Protein AF-A0A133VMN6-F1 (afdb_monomer)

Nearest PDB structures (foldseek):
  2cwe-assembly1_A  TM=4.269E-01  e=1.037E-03  Pyrococcus horikoshii OT3
  2kko-assembly1_B  TM=6.640E-01  e=1.258E-01  Mycobacterium tuberculosis variant bovis
  4omz-assembly2_C  TM=6.383E-01  e=1.258E-01  Sinorhizobium fredii
  8g5s-assembly1_A  TM=4.097E-01  e=7.383E-02  Streptomyces sp. CB03234
  4eju-assembly1_B  TM=4.358E-01  e=1.386E+00  Staphylococcus epidermidis RP62A

InterPro domains:
  IPR036388 Winged helix-like DNA-binding domain superfamily [G3DSA:1.10.10.10] (21-108)
  IPR036390 Winged helix DNA-binding domain superfamily [SSF46785] (25-98)

Solvent-accessible surface area (backbone atoms only — not comparable to full-atom values): 13891 Å² total; per-residue (Å²): 130,76,57,53,66,57,52,45,55,42,63,69,33,66,70,48,46,58,41,51,37,55,26,43,43,40,76,36,25,58,67,57,40,23,70,74,54,69,47,55,60,67,64,52,49,60,56,42,65,70,36,58,84,64,64,28,40,55,68,87,48,75,65,76,87,63,98,71,96,64,67,48,39,32,48,40,71,61,51,55,50,49,33,49,34,59,76,63,64,50,51,77,68,52,44,54,48,50,48,55,52,52,70,33,65,73,45,39,57,53,49,33,68,45,90,43,59,65,59,38,47,55,53,50,52,38,52,50,49,47,40,67,75,66,67,44,60,75,88,74,61,55,79,73,47,56,82,74,40,42,68,61,59,62,65,66,68,68,87,78,74,90,50,64,68,61,52,54,51,46,51,51,49,53,47,53,54,44,63,70,39,42,68,57,50,57,53,42,57,52,49,50,55,49,48,52,52,44,61,74,64,68,62,84,78,90,54,71,63,66,55,51,53,52,48,54,52,47,60,59,45,55,58,50,52,59,50,49,58,51,53,53,53,48,54,52,52,58,59,74,74,109

pLDDT: mean 71.32, std 21.31, range [37.75, 97.62]

Structure (mmCIF, N/CA/C/O backbone):
data_AF-A0A133VMN6-F1
#
_entry.id   AF-A0A133VMN6-F1
#
loop_
_atom_site.group_PDB
_atom_site.id
_atom_site.type_symbol
_atom_site.label_atom_id
_atom_site.label_alt_id
_atom_site.label_comp_id
_atom_site.label_asym_id
_atom_site.label_entity_id
_atom_site.label_seq_id
_atom_site.pdbx_PDB_ins_code
_atom_site.Cartn_x
_atom_site.Cartn_y
_atom_site.Cartn_z
_atom_site.occupancy
_atom_site.B_iso_or_equiv
_atom_site.auth_seq_id
_atom_site.auth_comp_id
_atom_site.auth_asym_id
_atom_site.auth_atom_id
_atom_site.pdbx_PDB_model_num
ATOM 1 N N . MET A 1 1 ? -5.297 -17.433 -4.343 1.00 53.00 1 MET A N 1
ATOM 2 C CA . MET A 1 1 ? -5.375 -16.634 -3.109 1.00 53.00 1 MET A CA 1
ATOM 3 C C . MET A 1 1 ? -3.961 -16.556 -2.607 1.00 53.00 1 MET A C 1
ATOM 5 O O . MET A 1 1 ? -3.434 -17.545 -2.111 1.00 53.00 1 MET A O 1
ATOM 9 N N . VAL A 1 2 ? -3.320 -15.422 -2.843 1.00 55.16 2 VAL A N 1
ATOM 10 C CA . VAL A 1 2 ? -2.002 -15.142 -2.313 1.00 55.16 2 VAL A CA 1
ATOM 11 C C . VAL A 1 2 ? -2.149 -15.220 -0.812 1.00 55.16 2 VAL A C 1
ATOM 13 O O . VAL A 1 2 ? -3.039 -14.606 -0.222 1.00 55.16 2 VAL A O 1
ATOM 16 N N . GLU A 1 3 ? -1.305 -16.054 -0.226 1.00 79.06 3 GLU A N 1
ATOM 17 C CA . GLU A 1 3 ? -1.108 -16.087 1.210 1.00 79.06 3 GLU A CA 1
ATOM 18 C C . GLU A 1 3 ? -0.817 -14.651 1.634 1.00 79.06 3 GLU A C 1
ATOM 20 O O . GLU A 1 3 ? 0.111 -14.037 1.105 1.00 79.06 3 GLU A O 1
ATOM 25 N N . LYS A 1 4 ? -1.655 -14.085 2.506 1.00 80.88 4 LYS A N 1
ATOM 26 C CA . LYS A 1 4 ? -1.539 -12.693 2.962 1.00 80.88 4 LYS A CA 1
ATOM 27 C C . LYS A 1 4 ? -0.115 -12.374 3.438 1.00 80.88 4 LYS A C 1
ATOM 29 O O . LYS A 1 4 ? 0.413 -11.305 3.138 1.00 80.88 4 LYS A O 1
ATOM 34 N N . ASP A 1 5 ? 0.563 -13.370 4.001 1.00 85.25 5 ASP A N 1
ATOM 35 C CA . ASP A 1 5 ? 1.991 -13.403 4.317 1.00 85.25 5 ASP A CA 1
ATOM 36 C C . ASP A 1 5 ? 2.906 -12.912 3.188 1.00 85.25 5 ASP A C 1
ATOM 38 O O . ASP A 1 5 ? 3.887 -12.218 3.442 1.00 85.25 5 ASP A O 1
ATOM 42 N N . LYS A 1 6 ? 2.623 -13.249 1.924 1.00 88.75 6 LYS A N 1
ATOM 43 C CA . LYS A 1 6 ? 3.428 -12.796 0.779 1.00 88.75 6 LYS A CA 1
ATOM 44 C C . LYS A 1 6 ? 3.253 -11.304 0.527 1.00 88.75 6 LYS A C 1
ATOM 46 O O . LYS A 1 6 ? 4.226 -10.651 0.170 1.00 88.75 6 LYS A O 1
ATOM 51 N N . ILE A 1 7 ? 2.054 -10.756 0.735 1.00 90.94 7 ILE A N 1
ATOM 52 C CA . ILE A 1 7 ? 1.818 -9.307 0.630 1.00 90.94 7 ILE A CA 1
ATOM 53 C C . ILE A 1 7 ? 2.597 -8.600 1.728 1.00 90.94 7 ILE A C 1
ATOM 55 O O . ILE A 1 7 ? 3.342 -7.670 1.438 1.00 90.94 7 ILE A O 1
ATOM 59 N N . LYS A 1 8 ? 2.495 -9.085 2.968 1.00 90.88 8 LYS A N 1
ATOM 60 C CA . LYS A 1 8 ? 3.273 -8.546 4.084 1.00 90.88 8 LYS A CA 1
ATOM 61 C C . LYS A 1 8 ? 4.774 -8.549 3.774 1.00 90.88 8 LYS A C 1
ATOM 63 O O . LYS A 1 8 ? 5.393 -7.491 3.823 1.00 90.88 8 LYS A O 1
ATOM 68 N N . LYS A 1 9 ? 5.327 -9.683 3.327 1.00 91.56 9 LYS A N 1
ATOM 69 C CA . LYS A 1 9 ? 6.741 -9.799 2.915 1.00 91.56 9 LYS A CA 1
ATOM 70 C C . LYS A 1 9 ? 7.121 -8.847 1.777 1.00 91.56 9 LYS A C 1
ATOM 72 O O . LYS A 1 9 ? 8.220 -8.299 1.777 1.00 91.56 9 LYS A O 1
ATOM 77 N N . LEU A 1 10 ? 6.228 -8.625 0.808 1.00 93.62 10 LEU A N 1
ATOM 78 C CA . LEU A 1 10 ? 6.455 -7.638 -0.250 1.00 93.62 10 LEU A CA 1
ATOM 79 C C . LEU A 1 10 ? 6.579 -6.232 0.336 1.00 93.62 10 LEU A C 1
ATOM 81 O O . LEU A 1 10 ? 7.527 -5.528 0.014 1.00 93.62 10 LEU A O 1
ATOM 85 N N . PHE A 1 11 ? 5.681 -5.820 1.226 1.00 94.38 11 PHE A N 1
ATOM 86 C CA . PHE A 1 11 ? 5.748 -4.486 1.826 1.00 94.38 11 PHE A CA 1
ATOM 87 C C . PHE A 1 11 ? 6.873 -4.311 2.854 1.00 94.38 11 PHE A C 1
ATOM 89 O O . PHE A 1 11 ? 7.338 -3.190 3.057 1.00 94.38 11 PHE A O 1
ATOM 96 N N . GLU A 1 12 ? 7.383 -5.390 3.446 1.00 92.38 12 GLU A N 1
ATOM 97 C CA . GLU A 1 12 ? 8.621 -5.356 4.236 1.00 92.38 12 GLU A CA 1
ATOM 98 C C . GLU A 1 12 ? 9.837 -4.987 3.360 1.00 92.38 12 GLU A C 1
ATOM 100 O O . GLU A 1 12 ? 10.756 -4.305 3.823 1.00 92.38 12 GLU A O 1
ATOM 105 N N . SER A 1 13 ? 9.818 -5.326 2.063 1.00 95.31 13 SER A N 1
ATOM 106 C CA . SER A 1 13 ? 10.854 -4.919 1.109 1.00 95.31 13 SER A CA 1
ATOM 107 C C . SER A 1 13 ? 10.817 -3.411 0.846 1.00 95.31 13 SER A C 1
ATOM 109 O O . SER A 1 13 ? 9.897 -2.866 0.227 1.00 95.31 13 SER A O 1
ATOM 111 N N . SER A 1 14 ? 11.887 -2.721 1.247 1.00 94.06 14 SER A N 1
ATOM 112 C CA . SER A 1 14 ? 12.101 -1.304 0.924 1.00 94.06 14 SER A CA 1
ATOM 113 C C . SER A 1 14 ? 12.124 -1.057 -0.586 1.00 94.06 14 SER A C 1
ATOM 115 O O . SER A 1 14 ? 11.603 -0.046 -1.053 1.00 94.06 14 SER A O 1
ATOM 117 N N . THR A 1 15 ? 12.658 -2.004 -1.364 1.00 96.94 15 THR A N 1
ATOM 118 C CA . THR A 1 15 ? 12.691 -1.920 -2.831 1.00 96.94 15 THR A CA 1
ATOM 119 C C . THR A 1 15 ? 11.285 -1.959 -3.409 1.00 96.94 15 THR A C 1
ATOM 121 O O . THR A 1 15 ? 10.957 -1.136 -4.262 1.00 96.94 15 THR A O 1
ATOM 124 N N . PHE A 1 16 ? 10.437 -2.873 -2.926 1.00 96.56 16 PHE A N 1
ATOM 125 C CA . PHE A 1 16 ? 9.048 -2.940 -3.361 1.00 96.56 16 PHE A CA 1
ATOM 126 C C . PHE A 1 16 ? 8.294 -1.663 -2.998 1.00 96.56 16 PHE A C 1
ATOM 128 O O . PHE A 1 16 ? 7.690 -1.053 -3.879 1.00 96.56 16 PHE A O 1
ATOM 135 N N . ARG A 1 17 ? 8.375 -1.204 -1.740 1.00 96.00 17 ARG A N 1
ATOM 136 C CA . ARG A 1 17 ? 7.735 0.050 -1.302 1.00 96.00 17 ARG A CA 1
ATOM 137 C C . ARG A 1 17 ? 8.160 1.244 -2.156 1.00 96.00 17 ARG A C 1
ATOM 139 O O . ARG A 1 17 ? 7.316 2.056 -2.522 1.00 96.00 17 ARG A O 1
ATOM 146 N N . LYS A 1 18 ? 9.444 1.315 -2.520 1.00 96.25 18 LYS A N 1
ATOM 147 C CA . LYS A 1 18 ? 10.006 2.401 -3.329 1.00 96.25 18 LYS A CA 1
ATOM 148 C C . LYS A 1 18 ? 9.343 2.532 -4.699 1.00 96.25 18 LYS A C 1
ATOM 150 O O . LYS A 1 18 ? 9.081 3.650 -5.115 1.00 96.25 18 LYS A O 1
ATOM 155 N N . HIS A 1 19 ? 9.097 1.433 -5.416 1.00 97.19 19 HIS A N 1
ATOM 156 C CA . HIS A 1 19 ? 8.526 1.503 -6.774 1.00 97.19 19 HIS A CA 1
ATOM 157 C C . HIS A 1 19 ? 6.995 1.389 -6.790 1.00 97.19 19 HIS A C 1
ATOM 159 O O . HIS A 1 19 ? 6.333 2.031 -7.600 1.00 97.19 19 HIS A O 1
ATOM 165 N N . SER A 1 20 ? 6.417 0.609 -5.875 1.00 96.81 20 SER A N 1
ATOM 166 C CA . SER A 1 20 ? 4.982 0.303 -5.887 1.00 96.81 20 SER A CA 1
ATOM 167 C C . SER A 1 20 ? 4.106 1.519 -5.611 1.00 96.81 20 SER A C 1
ATOM 169 O O . SER A 1 20 ? 2.992 1.581 -6.125 1.00 96.81 20 SER A O 1
ATOM 171 N N . ILE A 1 21 ? 4.608 2.512 -4.868 1.00 97.31 21 ILE A N 1
ATOM 172 C CA . ILE A 1 21 ? 3.858 3.743 -4.609 1.00 97.31 21 ILE A CA 1
ATOM 173 C C . ILE A 1 21 ? 3.500 4.466 -5.912 1.00 97.31 21 ILE A C 1
ATOM 175 O O . ILE A 1 21 ? 2.373 4.920 -6.060 1.00 97.31 21 ILE A O 1
ATOM 179 N N . TYR A 1 22 ? 4.388 4.468 -6.908 1.00 97.00 22 TYR A N 1
ATOM 180 C CA . TYR A 1 22 ? 4.151 5.132 -8.190 1.00 97.00 22 TYR A CA 1
ATOM 181 C C . TYR A 1 22 ? 2.990 4.503 -8.970 1.00 97.00 22 TYR A C 1
ATOM 183 O O . TYR A 1 22 ? 2.169 5.220 -9.534 1.00 97.00 22 TYR A O 1
ATOM 191 N N . PHE A 1 23 ? 2.867 3.171 -8.939 1.00 95.56 23 PHE A N 1
ATOM 192 C CA . PHE A 1 23 ? 1.714 2.468 -9.515 1.00 95.56 23 PHE A CA 1
ATOM 193 C C . PHE A 1 23 ? 0.430 2.663 -8.700 1.00 95.56 23 PHE A C 1
ATOM 195 O O . PHE A 1 23 ? -0.665 2.414 -9.202 1.00 95.56 23 PHE A O 1
ATOM 202 N N . TYR A 1 24 ? 0.540 3.038 -7.425 1.00 96.00 24 TYR A N 1
ATOM 203 C CA . TYR A 1 24 ? -0.614 3.340 -6.587 1.00 96.00 24 TYR A CA 1
ATOM 204 C C . TYR A 1 24 ? -1.132 4.762 -6.816 1.00 96.00 24 TYR A C 1
ATOM 206 O O . TYR A 1 24 ? -2.343 4.952 -6.901 1.00 96.00 24 TYR A O 1
ATOM 214 N N . GLN A 1 25 ? -0.252 5.752 -6.958 1.00 95.44 25 GLN A N 1
ATOM 215 C CA . GLN A 1 25 ? -0.643 7.149 -7.176 1.00 95.44 25 GLN A CA 1
ATOM 216 C C . GLN A 1 25 ? -1.467 7.309 -8.454 1.00 95.44 25 GLN A C 1
ATOM 218 O O . GLN A 1 25 ? -2.579 7.838 -8.444 1.00 95.44 25 GLN A O 1
ATOM 223 N N . GLU A 1 26 ? -0.944 6.792 -9.557 1.00 94.44 26 GLU A N 1
ATOM 224 C CA . GLU A 1 26 ? -1.566 6.918 -10.861 1.00 94.44 26 GLU A CA 1
ATOM 225 C C . GLU A 1 26 ? -1.197 5.738 -11.756 1.00 94.44 26 GLU A C 1
ATOM 227 O O . GLU A 1 26 ? -0.468 4.820 -11.381 1.00 94.44 26 GLU A O 1
ATOM 232 N N . GLN A 1 27 ? -1.765 5.748 -12.952 1.00 92.56 27 GLN A N 1
ATOM 233 C CA . GLN A 1 27 ? -1.452 4.762 -13.962 1.00 92.56 27 GLN A CA 1
ATOM 234 C C . GLN A 1 27 ? -0.066 5.059 -14.551 1.00 92.56 27 GLN A C 1
ATOM 236 O O . GLN A 1 27 ? 0.145 6.129 -15.114 1.00 92.56 27 GLN A O 1
ATOM 241 N N . LYS A 1 28 ? 0.863 4.103 -14.444 1.00 92.88 28 LYS A N 1
ATOM 242 C CA . LYS A 1 28 ? 2.226 4.231 -14.981 1.00 92.88 28 LYS A CA 1
ATOM 243 C C . LYS A 1 28 ? 2.716 2.943 -15.607 1.00 92.88 28 LYS A C 1
ATOM 245 O O . LYS A 1 28 ? 2.386 1.841 -15.172 1.00 92.88 28 LYS A O 1
ATOM 250 N N . SER A 1 29 ? 3.548 3.079 -16.619 1.00 92.94 29 SER A N 1
ATOM 251 C CA . SER A 1 29 ? 4.298 1.981 -17.207 1.00 92.94 29 SER A CA 1
ATOM 252 C C . SER A 1 29 ? 5.517 1.600 -16.362 1.00 92.94 29 SER A C 1
ATOM 254 O O . SER A 1 29 ? 6.014 2.375 -15.539 1.00 92.94 29 SER A O 1
ATOM 256 N N . VAL A 1 30 ? 6.045 0.394 -16.582 1.00 92.88 30 VAL A N 1
ATOM 257 C CA . VAL A 1 30 ? 7.263 -0.059 -15.889 1.00 92.88 30 VAL A CA 1
ATOM 258 C C . VAL A 1 30 ? 8.456 0.825 -16.243 1.00 92.88 30 VAL A C 1
ATOM 260 O O . VAL A 1 30 ? 9.286 1.093 -15.380 1.00 92.88 30 VAL A O 1
ATOM 263 N N . SER A 1 31 ? 8.551 1.324 -17.479 1.00 94.06 31 SER A N 1
ATOM 264 C CA . SER A 1 31 ? 9.643 2.224 -17.864 1.00 94.06 31 SER A CA 1
ATOM 265 C C . SER A 1 31 ? 9.601 3.559 -17.131 1.00 94.06 31 SER A C 1
ATOM 267 O O . SER A 1 31 ? 10.649 4.044 -16.703 1.00 94.06 31 SER A O 1
ATOM 269 N N . GLU A 1 32 ? 8.413 4.143 -16.971 1.00 95.31 32 GLU A N 1
ATOM 270 C CA . GLU A 1 32 ? 8.233 5.381 -16.208 1.00 95.31 32 GLU A CA 1
ATOM 271 C C . GLU A 1 32 ? 8.632 5.179 -14.751 1.00 95.31 32 GLU A C 1
ATOM 273 O O . GLU A 1 32 ? 9.454 5.932 -14.232 1.00 95.31 32 GLU A O 1
ATOM 278 N N . VAL A 1 33 ? 8.152 4.105 -14.119 1.00 96.44 33 VAL A N 1
ATOM 279 C CA . VAL A 1 33 ? 8.493 3.815 -12.723 1.00 96.44 33 VAL A CA 1
ATOM 280 C C . VAL A 1 33 ? 9.968 3.463 -12.554 1.00 96.44 33 VAL A C 1
ATOM 282 O O . VAL A 1 33 ? 10.571 3.881 -11.569 1.00 96.44 33 VAL A O 1
ATOM 285 N N . THR A 1 34 ? 10.606 2.764 -13.496 1.00 96.88 34 THR A N 1
ATOM 286 C CA . THR A 1 34 ? 12.065 2.558 -13.463 1.00 96.88 34 THR A CA 1
ATOM 287 C C . THR A 1 34 ? 12.812 3.890 -13.479 1.00 96.88 34 THR A C 1
ATOM 289 O O . THR A 1 34 ? 13.749 4.065 -12.702 1.00 96.88 34 THR A O 1
ATOM 292 N N . ARG A 1 35 ? 12.393 4.842 -14.321 1.00 97.38 35 ARG A N 1
ATOM 293 C CA . ARG A 1 35 ? 13.009 6.174 -14.399 1.00 97.38 35 ARG A CA 1
ATOM 294 C C . ARG A 1 35 ? 12.817 6.974 -13.109 1.00 97.38 35 ARG A C 1
ATOM 296 O O . ARG A 1 35 ? 13.748 7.645 -12.682 1.00 97.38 35 ARG A O 1
ATOM 303 N N . GLU A 1 36 ? 11.639 6.901 -12.498 1.00 96.88 36 GLU A N 1
ATOM 304 C CA . GLU A 1 36 ? 11.299 7.669 -11.291 1.00 96.88 36 GLU A CA 1
ATOM 305 C C . GLU A 1 36 ? 11.886 7.054 -10.011 1.00 96.88 36 GLU A C 1
ATOM 307 O O . GLU A 1 36 ? 12.452 7.757 -9.178 1.00 96.88 36 GLU A O 1
ATOM 312 N N . SER A 1 37 ? 11.802 5.732 -9.861 1.00 96.56 37 SER A N 1
ATOM 313 C CA . SER A 1 37 ? 12.245 5.019 -8.656 1.00 96.56 37 SER A CA 1
ATOM 314 C C . SER A 1 37 ? 13.718 4.595 -8.693 1.00 96.56 37 SER A C 1
ATOM 316 O O . SER A 1 37 ? 14.302 4.277 -7.651 1.00 96.56 37 SER A O 1
ATOM 318 N N . GLY A 1 38 ? 14.330 4.525 -9.879 1.00 97.25 38 GLY A N 1
ATOM 319 C CA . GLY A 1 38 ? 15.660 3.946 -10.087 1.00 97.25 38 GLY A CA 1
ATOM 320 C C . GLY A 1 38 ? 15.729 2.426 -9.877 1.00 97.25 38 GLY A C 1
ATOM 321 O O . GLY A 1 38 ? 16.824 1.875 -9.807 1.00 97.25 38 GLY A O 1
ATOM 322 N N . VAL A 1 39 ? 14.590 1.737 -9.736 1.00 97.62 39 VAL A N 1
ATOM 323 C CA . VAL A 1 39 ? 14.530 0.272 -9.613 1.00 97.62 39 VAL A CA 1
ATOM 324 C C . VAL A 1 39 ? 14.537 -0.358 -11.005 1.00 97.62 39 VAL A C 1
ATOM 326 O O . VAL A 1 39 ? 13.827 0.090 -11.909 1.00 97.62 39 VAL A O 1
ATOM 329 N N . SER A 1 40 ? 15.342 -1.407 -11.187 1.00 97.50 40 SER A N 1
ATOM 330 C CA . SER A 1 40 ? 15.470 -2.090 -12.476 1.00 97.50 40 SER A CA 1
ATOM 331 C C . SER A 1 40 ? 14.130 -2.669 -12.944 1.00 97.50 40 SER A C 1
ATOM 333 O O . SER A 1 40 ? 13.306 -3.125 -12.147 1.00 97.50 40 SER A O 1
ATOM 335 N N . ARG A 1 41 ? 13.921 -2.691 -14.267 1.00 95.31 41 ARG A N 1
ATOM 336 C CA . ARG A 1 41 ? 12.702 -3.260 -14.861 1.00 95.31 41 ARG A CA 1
ATOM 337 C C . ARG A 1 41 ? 12.482 -4.714 -14.440 1.00 95.31 41 ARG A C 1
ATOM 339 O O . ARG A 1 41 ? 11.351 -5.081 -14.154 1.00 95.31 41 ARG A O 1
ATOM 346 N N . SER A 1 42 ? 13.547 -5.521 -14.391 1.00 95.88 42 SER A N 1
ATOM 347 C CA . SER A 1 42 ? 13.463 -6.933 -13.997 1.00 95.88 42 SER A CA 1
ATOM 348 C C . SER A 1 42 ? 12.904 -7.082 -12.585 1.00 95.88 42 SER A C 1
ATOM 350 O O . SER A 1 42 ? 11.925 -7.790 -12.396 1.00 95.88 42 SER A O 1
ATOM 352 N N . THR A 1 43 ? 13.423 -6.317 -11.622 1.00 96.19 43 THR A N 1
ATOM 353 C CA . THR A 1 43 ? 12.935 -6.348 -10.238 1.00 96.19 43 THR A CA 1
ATOM 354 C C . THR A 1 43 ? 11.486 -5.876 -10.118 1.00 96.19 43 THR A C 1
ATOM 356 O O . THR A 1 43 ? 10.743 -6.379 -9.279 1.00 96.19 43 THR A O 1
ATOM 359 N N . ILE A 1 44 ? 11.047 -4.913 -10.933 1.00 95.31 44 ILE A N 1
ATOM 360 C CA . ILE A 1 44 ? 9.635 -4.503 -10.951 1.00 95.31 44 ILE A CA 1
ATOM 361 C C . ILE A 1 44 ? 8.755 -5.636 -11.497 1.00 95.31 44 ILE A C 1
ATOM 363 O O . ILE A 1 44 ? 7.745 -5.962 -10.873 1.00 95.31 44 ILE A O 1
ATOM 367 N N . TYR A 1 45 ? 9.148 -6.266 -12.609 1.00 92.19 45 TYR A N 1
ATOM 368 C CA . TYR A 1 45 ? 8.402 -7.385 -13.194 1.00 92.19 45 TYR A CA 1
ATOM 369 C C . TYR A 1 45 ? 8.322 -8.599 -12.259 1.00 92.19 45 TYR A C 1
ATOM 371 O O . TYR A 1 45 ? 7.247 -9.182 -12.132 1.00 92.19 45 TYR A O 1
ATOM 379 N N . ASP A 1 46 ? 9.393 -8.913 -11.526 1.00 91.94 46 ASP A N 1
ATOM 380 C CA . ASP A 1 46 ? 9.386 -9.994 -10.533 1.00 91.94 46 ASP A CA 1
ATOM 381 C C . ASP A 1 46 ? 8.317 -9.758 -9.451 1.00 91.94 46 ASP A C 1
ATOM 383 O O . ASP A 1 46 ? 7.556 -10.661 -9.100 1.00 91.94 46 ASP A O 1
ATOM 387 N N . HIS A 1 47 ? 8.201 -8.523 -8.949 1.00 92.25 47 HIS A N 1
ATOM 388 C CA . HIS A 1 47 ? 7.147 -8.161 -7.999 1.00 92.25 47 HIS A CA 1
ATOM 389 C C . HIS A 1 47 ? 5.750 -8.172 -8.642 1.00 92.25 47 HIS A C 1
ATOM 391 O O . HIS A 1 47 ? 4.770 -8.558 -8.001 1.00 92.25 47 HIS A O 1
ATOM 397 N N . PHE A 1 48 ? 5.636 -7.758 -9.904 1.00 86.38 48 PHE A N 1
ATOM 398 C CA . PHE A 1 48 ? 4.369 -7.746 -10.635 1.00 86.38 48 PHE A CA 1
ATOM 399 C C . PHE A 1 48 ? 3.795 -9.137 -10.830 1.00 86.38 48 PHE A C 1
ATOM 401 O O . PHE A 1 48 ? 2.602 -9.334 -10.604 1.00 86.38 48 PHE A O 1
ATOM 408 N N . ASP A 1 49 ? 4.618 -10.105 -11.215 1.00 85.50 49 ASP A N 1
ATOM 409 C CA . ASP A 1 49 ? 4.158 -11.468 -11.468 1.00 85.50 49 ASP A CA 1
ATOM 410 C C . ASP A 1 49 ? 3.600 -12.135 -10.203 1.00 85.50 49 ASP A C 1
ATOM 412 O O . ASP A 1 49 ? 2.673 -12.949 -10.287 1.00 85.50 49 ASP A O 1
ATOM 416 N N . MET A 1 50 ? 4.086 -11.734 -9.022 1.00 85.88 50 MET A N 1
ATOM 417 C CA . MET A 1 50 ? 3.519 -12.155 -7.736 1.00 85.88 50 MET A CA 1
ATOM 418 C C . MET A 1 50 ? 2.123 -11.569 -7.486 1.00 85.88 50 MET A C 1
ATOM 420 O O . MET A 1 50 ? 1.268 -12.236 -6.908 1.00 85.88 50 MET A O 1
ATOM 424 N N . LEU A 1 51 ? 1.876 -10.337 -7.932 1.00 87.25 51 LEU A N 1
ATOM 425 C CA . LEU A 1 51 ? 0.652 -9.581 -7.656 1.00 87.25 51 LEU A CA 1
ATOM 426 C C . LEU A 1 51 ? -0.429 -9.736 -8.742 1.00 87.25 51 LEU A C 1
ATOM 428 O O . LEU A 1 51 ? -1.626 -9.671 -8.449 1.00 87.25 51 LEU A O 1
ATOM 432 N N . LYS A 1 52 ? -0.036 -9.969 -10.000 1.00 79.00 52 LYS A N 1
ATOM 433 C CA . LYS A 1 52 ? -0.936 -10.079 -11.161 1.00 79.00 52 LYS A CA 1
ATOM 434 C C . LYS A 1 52 ? -1.917 -11.240 -11.034 1.00 79.00 52 LYS A C 1
ATOM 436 O O . LYS A 1 52 ? -3.069 -11.113 -11.433 1.00 79.00 52 LYS A O 1
ATOM 441 N N . L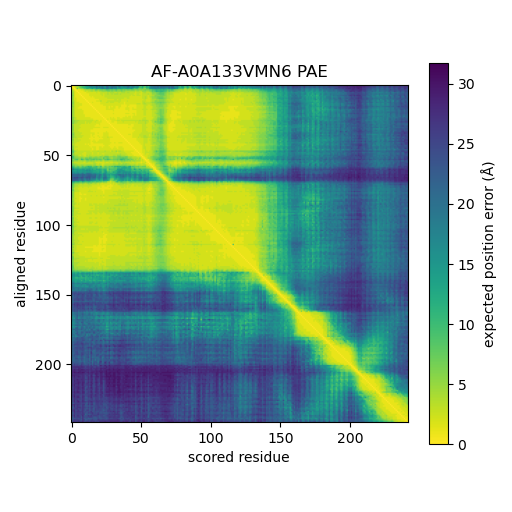YS A 1 53 ? -1.482 -12.356 -10.444 1.00 73.12 53 LYS A N 1
ATOM 442 C CA . LYS A 1 53 ? -2.308 -13.562 -10.259 1.00 73.12 53 LYS A CA 1
ATOM 443 C C . LYS A 1 53 ? -3.497 -13.357 -9.310 1.00 73.12 53 LYS A C 1
ATOM 445 O O . LYS A 1 53 ? -4.346 -14.233 -9.206 1.00 73.12 53 LYS A O 1
ATOM 450 N N . GLU A 1 54 ? -3.570 -12.213 -8.633 1.00 76.50 54 GLU A N 1
ATOM 451 C CA . GLU A 1 54 ? -4.435 -12.013 -7.466 1.00 76.50 54 GLU A CA 1
ATOM 452 C C . GLU A 1 54 ? -5.338 -10.780 -7.562 1.00 76.50 54 GLU A C 1
ATOM 454 O O . GLU A 1 54 ? -5.998 -10.409 -6.590 1.00 76.50 54 GLU A O 1
ATOM 459 N N . GLY A 1 55 ? -5.363 -10.132 -8.729 1.00 84.19 55 GLY A N 1
ATOM 460 C CA . GLY A 1 55 ? -6.227 -8.976 -8.969 1.00 84.19 55 GLY A CA 1
ATOM 461 C C . GLY A 1 55 ? -5.807 -7.716 -8.207 1.00 84.19 55 GLY A C 1
ATOM 462 O O . GLY A 1 55 ? -6.647 -6.866 -7.927 1.00 84.19 55 GLY A O 1
ATOM 463 N N . TYR A 1 56 ? -4.527 -7.582 -7.834 1.00 91.56 56 TYR A N 1
ATOM 464 C CA . TYR A 1 56 ? -4.022 -6.344 -7.221 1.00 91.56 56 TYR A CA 1
ATOM 465 C C . TYR A 1 56 ? -3.768 -5.232 -8.236 1.00 91.56 56 TYR A C 1
ATOM 467 O O . TYR A 1 56 ? -3.712 -4.066 -7.847 1.00 91.56 56 TYR A O 1
ATOM 475 N N . TYR A 1 57 ? -3.671 -5.581 -9.516 1.00 87.94 57 TYR A N 1
ATOM 476 C CA . TYR A 1 57 ? -3.677 -4.631 -10.618 1.00 87.94 57 TYR A CA 1
ATOM 477 C C . TYR A 1 57 ? -5.053 -4.564 -11.251 1.00 87.94 57 TYR A C 1
ATOM 479 O O . TYR A 1 57 ? -5.756 -5.571 -11.334 1.00 87.94 57 TYR A O 1
ATOM 487 N N . ASP A 1 58 ? -5.396 -3.371 -11.709 1.00 84.94 58 ASP A N 1
ATOM 488 C CA . ASP A 1 58 ? -6.629 -3.127 -12.434 1.00 84.94 58 ASP A CA 1
ATOM 489 C C . ASP A 1 58 ? -6.647 -3.924 -13.758 1.00 84.94 58 ASP A C 1
ATOM 491 O O . ASP A 1 58 ? -5.746 -3.803 -14.598 1.00 84.94 58 ASP A O 1
ATOM 495 N N . SER A 1 59 ? -7.639 -4.810 -13.897 1.00 70.12 59 SER A N 1
ATOM 496 C CA . SER A 1 59 ? -7.731 -5.804 -14.972 1.00 70.12 59 SER A CA 1
ATOM 497 C C . SER A 1 59 ? -8.026 -5.197 -16.333 1.00 70.12 59 SER A C 1
ATOM 499 O O . SER A 1 59 ? -7.601 -5.758 -17.347 1.00 70.12 59 SER A O 1
ATOM 501 N N . ASP A 1 60 ? -8.699 -4.048 -16.359 1.00 69.25 60 ASP A N 1
ATOM 502 C CA . ASP A 1 60 ? -9.140 -3.396 -17.595 1.00 69.25 60 ASP A CA 1
ATOM 503 C C . ASP A 1 60 ? -7.945 -2.939 -18.445 1.00 69.25 60 ASP A C 1
ATOM 505 O O . ASP A 1 60 ? -8.040 -2.769 -19.661 1.00 69.25 60 ASP A O 1
ATOM 509 N N . TYR A 1 61 ? -6.770 -2.849 -17.821 1.00 62.31 61 TYR A N 1
ATOM 510 C CA . TYR A 1 61 ? -5.553 -2.314 -18.418 1.00 62.31 61 TYR A CA 1
ATOM 511 C C . TYR A 1 61 ? -4.519 -3.393 -18.767 1.00 62.31 61 TYR A C 1
ATOM 513 O O . TYR A 1 61 ? -3.550 -3.121 -19.473 1.00 62.31 61 TYR A O 1
ATOM 521 N N . LEU A 1 62 ? -4.758 -4.652 -18.373 1.00 62.06 62 LEU A N 1
ATOM 522 C CA . LEU A 1 62 ? -3.938 -5.808 -18.770 1.00 62.06 62 LEU A CA 1
ATOM 523 C C . LEU A 1 62 ? -4.228 -6.293 -20.203 1.00 62.06 62 LEU A C 1
ATOM 525 O O . LEU A 1 62 ? -3.559 -7.206 -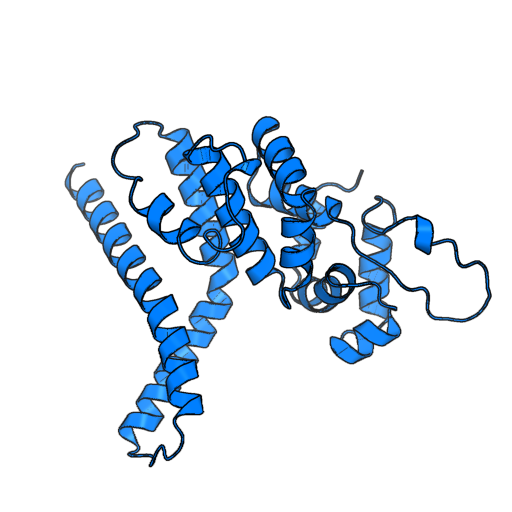20.691 1.00 62.06 62 LEU A O 1
ATOM 529 N N . LEU A 1 63 ? -5.223 -5.705 -20.875 1.00 58.72 63 LEU A N 1
ATOM 530 C CA . LEU A 1 63 ? -5.764 -6.175 -22.151 1.00 58.72 63 LEU A CA 1
ATOM 531 C C . LEU A 1 63 ? -5.309 -5.374 -23.377 1.00 58.72 63 LEU A C 1
ATOM 533 O O . LEU A 1 63 ? -5.857 -5.584 -24.460 1.00 58.72 63 LEU A O 1
ATOM 537 N N . VAL A 1 64 ? -4.292 -4.508 -23.264 1.00 58.00 64 VAL A N 1
ATOM 538 C CA . VAL A 1 64 ? -3.748 -3.777 -24.423 1.00 58.00 64 VAL A CA 1
ATOM 539 C C . VAL A 1 64 ? -3.012 -4.750 -25.358 1.00 58.00 64 VAL A C 1
ATOM 541 O O . VAL A 1 64 ? -1.797 -4.937 -25.307 1.00 58.00 64 VAL A O 1
ATOM 544 N N . LYS A 1 65 ? -3.783 -5.418 -26.219 1.00 49.22 65 LYS A N 1
ATOM 545 C CA . LYS A 1 65 ? -3.320 -6.281 -27.306 1.00 49.22 65 LYS A CA 1
ATOM 546 C C . LYS A 1 65 ? -2.868 -5.406 -28.477 1.00 49.22 65 LYS A C 1
ATOM 548 O O . LYS A 1 65 ? -3.579 -5.246 -29.459 1.00 49.22 65 LYS A O 1
ATOM 553 N N . GLY A 1 66 ? -1.679 -4.830 -28.364 1.00 51.69 66 GLY A N 1
ATOM 554 C CA . GLY A 1 66 ? -1.014 -4.118 -29.453 1.00 51.69 66 GLY A CA 1
ATOM 555 C C . GLY A 1 66 ? 0.487 -4.182 -29.232 1.00 51.69 66 GLY A C 1
ATOM 556 O O . GLY A 1 66 ? 0.986 -3.627 -28.260 1.00 51.69 66 GLY A O 1
ATOM 557 N N . GLY A 1 67 ? 1.199 -4.942 -30.067 1.00 49.50 67 GLY A N 1
ATOM 558 C CA . GLY A 1 67 ? 2.618 -5.248 -29.883 1.00 49.50 67 GLY A CA 1
ATOM 559 C C . GLY A 1 67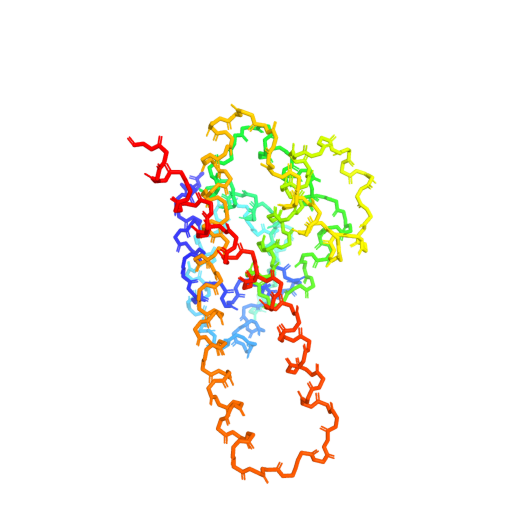 ? 3.481 -3.989 -29.799 1.00 49.50 67 GLY A C 1
ATOM 560 O O . GLY A 1 67 ? 3.797 -3.391 -30.819 1.00 49.50 67 GLY A O 1
ATOM 561 N N . GLY A 1 68 ? 3.873 -3.588 -28.586 1.00 56.81 68 GLY A N 1
ATOM 562 C CA . GLY A 1 68 ? 4.636 -2.351 -28.419 1.00 56.81 68 GLY A CA 1
ATOM 563 C C . GLY A 1 68 ? 4.836 -1.864 -26.985 1.00 56.81 68 GLY A C 1
ATOM 564 O O . GLY A 1 68 ? 4.507 -0.731 -26.689 1.00 56.81 68 GLY A O 1
ATOM 565 N N . ARG A 1 69 ? 5.394 -2.713 -26.113 1.00 67.38 69 ARG A N 1
ATOM 566 C CA . ARG A 1 69 ? 6.359 -2.358 -25.045 1.00 67.38 69 ARG A CA 1
ATOM 567 C C . ARG A 1 69 ? 6.132 -1.068 -24.219 1.00 67.38 69 ARG A C 1
ATOM 569 O O . ARG A 1 69 ? 7.046 -0.266 -24.123 1.00 67.38 69 ARG A O 1
ATOM 576 N N . ASP A 1 70 ? 4.996 -0.920 -23.551 1.00 79.62 70 ASP A N 1
ATOM 577 C CA . ASP A 1 70 ? 4.906 -0.298 -22.211 1.00 79.62 70 ASP A CA 1
ATOM 578 C C . ASP A 1 70 ? 3.449 -0.354 -21.764 1.00 79.62 70 ASP A C 1
ATOM 580 O O . ASP A 1 70 ? 2.656 0.546 -22.026 1.00 79.62 70 ASP A O 1
ATOM 584 N N . VAL A 1 71 ? 3.055 -1.468 -21.148 1.00 84.81 71 VAL A N 1
ATOM 585 C CA . VAL A 1 71 ? 1.698 -1.569 -20.610 1.00 84.81 71 VAL A CA 1
ATOM 586 C C . VAL A 1 71 ? 1.640 -0.701 -19.354 1.00 84.81 71 VAL A C 1
ATOM 588 O O . VAL A 1 71 ? 2.503 -0.851 -18.485 1.00 84.81 71 VAL A O 1
ATOM 591 N N . PRO A 1 72 ? 0.675 0.219 -19.248 1.00 89.00 72 PRO A N 1
ATOM 592 C CA . PRO A 1 72 ? 0.496 0.992 -18.039 1.00 89.00 72 PRO A CA 1
ATOM 593 C C . PRO A 1 72 ? -0.275 0.182 -16.988 1.00 89.00 72 PRO A C 1
ATOM 595 O O . PRO A 1 72 ? -1.287 -0.450 -17.286 1.00 89.00 72 PRO A O 1
ATOM 598 N N . TYR A 1 73 ? 0.186 0.231 -15.743 1.00 89.69 73 TYR A N 1
ATOM 599 C CA . TYR A 1 73 ? -0.367 -0.496 -14.606 1.00 89.69 73 TYR A CA 1
ATOM 600 C C . TYR A 1 73 ? -0.850 0.471 -13.531 1.00 89.69 73 TYR A C 1
ATOM 602 O O . TYR A 1 73 ? -0.294 1.555 -13.352 1.00 89.69 73 TYR A O 1
ATOM 610 N N . LYS A 1 74 ? -1.866 0.041 -12.780 1.00 93.19 74 LYS A N 1
ATOM 611 C CA . LYS A 1 74 ? -2.371 0.751 -11.606 1.00 93.19 74 LYS A CA 1
ATOM 612 C C . LYS A 1 74 ? -2.676 -0.238 -10.490 1.00 93.19 74 LYS A C 1
ATOM 614 O O . LYS A 1 74 ? -3.387 -1.220 -10.711 1.00 93.19 74 LYS A O 1
ATOM 619 N N . LEU A 1 75 ? -2.130 0.011 -9.303 1.00 94.62 75 LEU A N 1
ATOM 620 C CA . LEU A 1 75 ? -2.451 -0.755 -8.105 1.00 94.62 75 LEU A CA 1
ATOM 621 C C . LEU A 1 75 ? -3.842 -0.374 -7.596 1.00 94.62 75 LEU A C 1
ATOM 623 O O . LEU A 1 75 ? -4.198 0.803 -7.448 1.00 94.62 75 LEU A O 1
ATOM 627 N N . THR A 1 76 ? -4.625 -1.404 -7.304 1.00 94.19 76 THR A N 1
ATOM 628 C CA . THR A 1 76 ? -5.959 -1.274 -6.726 1.00 94.19 76 THR A CA 1
ATOM 629 C C . THR A 1 76 ? -5.872 -1.066 -5.218 1.00 94.19 76 THR A C 1
ATOM 631 O O . THR A 1 76 ? -4.894 -1.423 -4.564 1.00 94.19 76 THR A O 1
ATOM 634 N N . GLN A 1 77 ? -6.946 -0.546 -4.632 1.00 93.75 77 GLN A N 1
ATOM 635 C CA . GLN A 1 77 ? -7.084 -0.397 -3.180 1.00 93.75 77 GLN A CA 1
ATOM 636 C C . GLN A 1 77 ? -7.033 -1.730 -2.422 1.00 93.75 77 GLN A C 1
ATOM 638 O O . GLN A 1 77 ? -6.724 -1.763 -1.233 1.00 93.75 77 GLN A O 1
ATOM 643 N N . LYS A 1 78 ? -7.318 -2.843 -3.109 1.00 93.75 78 LYS A N 1
ATOM 644 C CA . LYS A 1 78 ? -7.322 -4.184 -2.524 1.00 93.75 78 LYS A CA 1
ATOM 645 C C . LYS A 1 78 ? -5.980 -4.520 -1.873 1.00 93.75 78 LYS A C 1
ATOM 647 O O . LYS A 1 78 ? -5.963 -5.133 -0.810 1.00 93.75 78 LYS A O 1
ATOM 652 N N . ILE A 1 79 ? -4.872 -4.082 -2.479 1.00 94.06 79 ILE A N 1
ATOM 653 C CA . ILE A 1 79 ? -3.532 -4.359 -1.952 1.00 94.06 79 ILE A CA 1
ATOM 654 C C . ILE A 1 79 ? -3.323 -3.724 -0.571 1.00 94.06 79 ILE A C 1
ATOM 656 O O . ILE A 1 79 ? -2.724 -4.345 0.300 1.00 94.06 79 ILE A O 1
ATOM 660 N N . LEU A 1 80 ? -3.880 -2.528 -0.349 1.00 93.62 80 LEU A N 1
ATOM 661 C CA . LEU A 1 80 ? -3.830 -1.835 0.935 1.00 93.62 80 LEU A CA 1
ATOM 662 C C . LEU A 1 80 ? -4.673 -2.532 1.992 1.00 93.62 80 LEU A C 1
ATOM 664 O O . LEU A 1 80 ? -4.218 -2.694 3.119 1.00 93.62 80 LEU A O 1
ATOM 668 N N . VAL A 1 81 ? -5.891 -2.942 1.629 1.00 94.56 81 VAL A N 1
ATOM 669 C CA . VAL A 1 81 ? -6.783 -3.650 2.552 1.00 94.56 81 VAL A CA 1
ATOM 670 C C . VAL A 1 81 ? -6.123 -4.935 3.027 1.00 94.56 81 VAL A C 1
ATOM 672 O O . VAL A 1 81 ? -6.068 -5.164 4.227 1.00 94.56 81 VAL A O 1
ATOM 675 N N . ASP A 1 82 ? -5.602 -5.751 2.111 1.00 94.00 82 ASP A N 1
ATOM 676 C CA . ASP A 1 82 ? -5.013 -7.038 2.481 1.00 94.00 82 ASP A CA 1
ATOM 677 C C . ASP A 1 82 ? -3.672 -6.882 3.206 1.00 94.00 82 ASP A C 1
ATOM 679 O O . ASP A 1 82 ? -3.384 -7.653 4.118 1.00 94.00 82 ASP A O 1
ATOM 683 N N . TRP A 1 83 ? -2.877 -5.865 2.860 1.00 93.50 83 TRP A N 1
ATOM 684 C CA . TRP A 1 83 ? -1.660 -5.557 3.605 1.00 93.50 83 TRP A CA 1
ATOM 685 C C . TRP A 1 83 ? -1.959 -5.112 5.040 1.00 93.50 83 TRP A C 1
ATOM 687 O O . TRP A 1 83 ? -1.354 -5.634 5.971 1.00 93.50 83 TRP A O 1
ATOM 697 N N . LEU A 1 84 ? -2.895 -4.181 5.238 1.00 91.88 84 LEU A N 1
ATOM 698 C CA . LEU A 1 84 ? -3.240 -3.673 6.570 1.00 91.88 84 LEU A CA 1
ATOM 699 C C . LEU A 1 84 ? -3.996 -4.701 7.415 1.00 91.88 84 LEU A C 1
ATOM 701 O O . LEU A 1 84 ? -3.786 -4.755 8.622 1.00 91.88 84 LEU A O 1
ATOM 705 N N . ASP A 1 85 ? -4.843 -5.524 6.794 1.00 93.06 85 ASP A N 1
ATOM 706 C CA . ASP A 1 85 ? -5.500 -6.664 7.442 1.00 93.06 85 ASP A CA 1
ATOM 707 C C . ASP A 1 85 ? -4.466 -7.602 8.072 1.00 93.06 85 ASP A C 1
ATOM 709 O O . ASP A 1 85 ? -4.600 -7.976 9.235 1.00 93.06 85 ASP A O 1
ATOM 713 N N . GLU A 1 86 ? -3.394 -7.900 7.334 1.00 91.69 86 GLU A N 1
ATOM 714 C CA . GLU A 1 86 ? -2.294 -8.743 7.801 1.00 91.69 86 GLU A CA 1
ATOM 715 C C . GLU A 1 86 ? -1.390 -8.028 8.819 1.00 91.69 86 GLU A C 1
ATOM 717 O O . GLU A 1 86 ? -1.062 -8.582 9.867 1.00 91.69 86 GLU A O 1
ATOM 722 N N . LEU A 1 87 ? -1.013 -6.773 8.552 1.00 88.00 87 LEU A N 1
ATOM 723 C CA . LEU A 1 87 ? -0.135 -5.986 9.423 1.00 88.00 87 LEU A CA 1
ATOM 724 C C . LEU A 1 87 ? -0.752 -5.756 10.808 1.00 88.00 87 LEU A C 1
ATOM 726 O O . LEU A 1 87 ? -0.049 -5.807 11.813 1.00 88.00 87 LEU A O 1
ATOM 730 N N . LEU A 1 88 ? -2.059 -5.493 10.855 1.00 87.44 88 LEU A N 1
ATOM 731 C CA . LEU A 1 88 ? -2.771 -5.100 12.071 1.00 87.44 88 LEU A CA 1
ATOM 732 C C . LEU A 1 88 ? -3.613 -6.232 12.669 1.00 87.44 88 LEU A C 1
ATOM 734 O O . LEU A 1 88 ? -4.214 -6.041 13.725 1.00 87.44 88 LEU A O 1
ATOM 738 N N . SER A 1 89 ? -3.662 -7.398 12.011 1.00 89.81 89 SER A N 1
ATOM 739 C CA . SER A 1 89 ? -4.499 -8.537 12.411 1.00 89.81 89 SER A CA 1
ATOM 740 C C . SER A 1 89 ? -5.968 -8.134 12.603 1.00 89.81 89 SER A C 1
ATOM 742 O O . SER A 1 89 ? -6.571 -8.395 13.647 1.00 89.81 89 SER A O 1
ATOM 744 N N . LEU A 1 90 ? -6.535 -7.443 11.609 1.00 89.38 90 LEU A N 1
ATOM 745 C CA . LEU A 1 90 ? -7.884 -6.884 11.708 1.00 89.38 90 LEU A CA 1
ATOM 746 C C . LEU A 1 90 ? -8.936 -7.993 11.815 1.00 89.38 90 LEU A C 1
ATOM 748 O O . LEU A 1 90 ? -8.901 -9.002 11.107 1.00 89.38 90 LEU A O 1
ATOM 752 N N . ASN A 1 91 ? -9.943 -7.787 12.664 1.00 93.12 91 ASN A N 1
ATOM 753 C CA . ASN A 1 91 ? -11.104 -8.672 12.654 1.00 93.12 91 ASN A CA 1
ATOM 754 C C . ASN A 1 91 ? -12.016 -8.373 11.446 1.00 93.12 91 ASN A C 1
ATOM 756 O O . ASN A 1 91 ? -11.890 -7.361 10.752 1.00 93.12 91 ASN A O 1
ATOM 760 N N . ARG A 1 92 ? -13.011 -9.237 11.203 1.00 94.81 92 ARG A N 1
ATOM 761 C CA . ARG A 1 92 ? -13.934 -9.095 10.060 1.00 94.81 92 ARG A CA 1
ATOM 762 C C . ARG A 1 92 ? -14.645 -7.733 10.011 1.00 94.81 92 ARG A C 1
ATOM 764 O O . ARG A 1 92 ? -14.849 -7.199 8.922 1.00 94.81 92 ARG A O 1
ATOM 771 N N . LYS A 1 93 ? -15.050 -7.179 11.161 1.00 92.75 93 LYS A N 1
ATOM 772 C CA . LYS A 1 93 ? -15.749 -5.883 11.240 1.00 92.75 93 LYS A CA 1
ATOM 773 C C . LYS A 1 93 ? -14.805 -4.742 10.859 1.00 92.75 93 LYS A C 1
ATOM 775 O O . LYS A 1 93 ? -15.190 -3.879 10.076 1.00 92.75 93 LYS A O 1
ATOM 780 N N . GLU A 1 94 ? -13.576 -4.774 11.357 1.00 91.31 94 GLU A N 1
ATOM 781 C CA . GLU A 1 94 ? -12.536 -3.774 11.093 1.00 91.31 94 GLU A CA 1
ATOM 782 C C . GLU A 1 94 ? -12.053 -3.806 9.653 1.00 91.31 94 GLU A C 1
ATOM 784 O O . GLU A 1 94 ? -11.973 -2.760 9.019 1.00 91.31 94 GLU A O 1
ATOM 789 N N . ARG A 1 95 ? -11.833 -4.995 9.090 1.00 94.75 95 ARG A N 1
ATOM 790 C CA . ARG A 1 95 ? -11.497 -5.144 7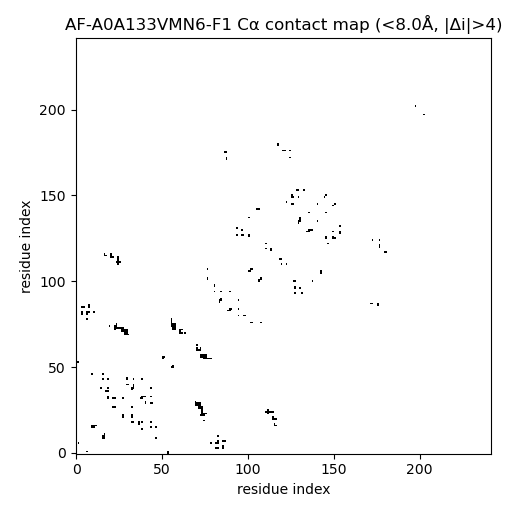.672 1.00 94.75 95 ARG A CA 1
ATOM 791 C C . ARG A 1 95 ? -12.593 -4.571 6.772 1.00 94.75 95 ARG A C 1
ATOM 793 O O . ARG A 1 95 ? -12.306 -3.854 5.817 1.00 94.75 95 ARG A O 1
ATOM 800 N N . ASN A 1 96 ? -13.862 -4.838 7.094 1.00 94.75 96 ASN A N 1
ATOM 801 C CA . ASN A 1 96 ? -14.996 -4.259 6.369 1.00 94.75 96 ASN A CA 1
ATOM 802 C C . ASN A 1 96 ? -15.043 -2.731 6.505 1.00 94.75 96 ASN A C 1
ATOM 804 O O . ASN A 1 96 ? -15.376 -2.040 5.543 1.00 94.75 96 ASN A O 1
ATOM 808 N N . LEU A 1 97 ? -14.730 -2.207 7.691 1.00 93.25 97 LEU A N 1
ATOM 809 C CA . LEU A 1 97 ? -14.660 -0.773 7.947 1.00 93.25 97 LEU A CA 1
ATOM 810 C C . LEU A 1 97 ? -13.533 -0.122 7.139 1.00 93.25 97 LEU A C 1
ATOM 812 O O . LEU A 1 97 ? -13.784 0.857 6.444 1.00 93.25 97 LEU A O 1
ATOM 816 N N . LEU A 1 98 ? -12.333 -0.706 7.158 1.00 94.44 98 LEU A N 1
ATOM 817 C CA . LEU A 1 98 ? -11.187 -0.272 6.364 1.00 94.44 98 LEU A CA 1
ATOM 818 C C . LEU A 1 98 ? -11.532 -0.236 4.874 1.00 94.44 98 LEU A C 1
ATOM 820 O O . LEU A 1 98 ? -11.304 0.773 4.212 1.00 94.44 98 LEU A O 1
ATOM 824 N N . ASN A 1 99 ? -12.146 -1.303 4.360 1.00 95.38 99 ASN A N 1
ATOM 825 C CA . ASN A 1 99 ? -12.565 -1.361 2.965 1.00 95.38 99 ASN A CA 1
ATOM 826 C C . ASN A 1 99 ? -13.555 -0.231 2.626 1.00 95.38 99 ASN A C 1
ATOM 828 O O . ASN A 1 99 ? -13.379 0.460 1.629 1.00 95.38 99 ASN A O 1
ATOM 832 N N . LYS A 1 100 ? -14.542 0.035 3.495 1.00 94.00 100 LYS A N 1
ATOM 833 C CA . LYS A 1 100 ? -15.474 1.165 3.327 1.00 94.00 100 LYS A CA 1
ATOM 834 C C . LYS A 1 100 ? -14.771 2.521 3.354 1.00 94.00 100 LYS A C 1
ATOM 836 O O . LYS A 1 100 ? -15.164 3.401 2.599 1.00 94.00 100 LYS A O 1
ATOM 841 N N . ILE A 1 101 ? -13.780 2.709 4.229 1.00 92.75 101 ILE A N 1
ATOM 842 C CA . ILE A 1 101 ? -13.005 3.954 4.334 1.00 92.75 101 ILE A CA 1
ATOM 843 C C . ILE A 1 101 ? -12.251 4.207 3.030 1.00 92.75 101 ILE A C 1
ATOM 845 O O . ILE A 1 101 ? -12.385 5.283 2.454 1.00 92.75 101 ILE A O 1
ATOM 849 N N . ILE A 1 102 ? -11.495 3.215 2.555 1.00 94.81 102 ILE A N 1
ATOM 850 C CA . ILE A 1 102 ? -10.631 3.356 1.378 1.00 94.81 102 ILE A CA 1
ATOM 851 C C . ILE A 1 102 ? -11.465 3.538 0.098 1.00 94.81 102 ILE A C 1
ATOM 853 O O . ILE A 1 102 ? -11.093 4.325 -0.767 1.00 94.81 102 ILE A O 1
ATOM 857 N N . GLN A 1 103 ? -12.635 2.899 0.006 1.00 94.00 103 GLN A N 1
ATOM 858 C CA . GLN A 1 103 ? -13.551 3.052 -1.131 1.00 94.00 103 GLN A CA 1
ATOM 859 C C . GLN A 1 103 ? -14.188 4.446 -1.243 1.00 94.00 103 GLN A C 1
ATOM 861 O O . GLN A 1 103 ? -14.791 4.759 -2.270 1.00 94.00 103 GLN A O 1
ATOM 866 N N . LYS A 1 104 ? -14.075 5.313 -0.227 1.00 93.06 104 LYS A N 1
ATOM 867 C CA . LYS A 1 104 ? -14.550 6.695 -0.349 1.00 93.06 104 LYS A CA 1
ATOM 868 C C . LYS A 1 104 ? -13.655 7.469 -1.304 1.00 93.06 104 LYS A C 1
ATOM 870 O O . LYS A 1 104 ? -12.474 7.641 -1.028 1.00 93.06 104 LYS A O 1
ATOM 875 N N . GLU A 1 105 ? -14.244 8.045 -2.348 1.00 92.69 105 GLU A N 1
ATOM 876 C CA . GLU A 1 105 ? -13.535 8.803 -3.391 1.00 92.69 105 GLU A CA 1
ATOM 877 C C . GLU A 1 105 ? -12.550 9.842 -2.830 1.00 92.69 105 GLU A C 1
ATOM 879 O O . GLU A 1 105 ? -11.387 9.887 -3.223 1.00 92.69 105 GLU A O 1
ATOM 884 N N . LYS A 1 106 ? -12.981 10.640 -1.843 1.00 91.75 106 LYS A N 1
ATOM 885 C CA . LYS A 1 106 ? -12.117 11.647 -1.202 1.00 91.75 106 LYS A CA 1
ATOM 886 C C . LYS A 1 106 ? -10.926 11.031 -0.469 1.00 91.75 106 LYS A C 1
ATOM 888 O O . LYS A 1 106 ? -9.862 11.640 -0.432 1.00 91.75 106 LYS A O 1
ATOM 893 N N . VAL A 1 107 ? -11.116 9.862 0.141 1.00 91.94 107 VAL A N 1
ATOM 894 C CA . VAL A 1 107 ? -10.042 9.141 0.826 1.00 91.94 107 VAL A CA 1
ATOM 895 C C . VAL A 1 107 ? -9.104 8.549 -0.216 1.00 91.94 107 VAL A C 1
ATOM 897 O O . VAL A 1 107 ? -7.919 8.828 -0.139 1.00 91.94 107 VAL A O 1
ATOM 900 N N . ASP A 1 108 ? -9.607 7.836 -1.227 1.00 94.06 108 ASP A N 1
ATOM 901 C CA . ASP A 1 108 ? -8.783 7.294 -2.319 1.00 94.06 108 ASP A CA 1
ATOM 902 C C . ASP A 1 108 ? -7.905 8.368 -2.963 1.00 94.06 108 ASP A C 1
ATOM 904 O O . ASP A 1 108 ? -6.686 8.218 -3.024 1.00 94.06 108 ASP A O 1
ATOM 908 N N . SER A 1 109 ? -8.515 9.485 -3.367 1.00 93.38 109 SER A N 1
ATOM 909 C CA . SER A 1 109 ? -7.816 10.619 -3.973 1.00 93.38 109 SER A CA 1
ATOM 910 C C . SER A 1 109 ? -6.703 11.151 -3.067 1.00 93.38 109 SER A C 1
ATOM 912 O O . SER A 1 109 ? -5.586 11.385 -3.527 1.00 93.38 109 SER A O 1
ATOM 914 N N . LEU A 1 110 ? -6.971 11.273 -1.765 1.00 92.62 110 LEU A N 1
ATOM 915 C CA . LEU A 1 110 ? -5.975 11.706 -0.793 1.00 92.62 110 LEU A CA 1
ATOM 916 C C . LEU A 1 110 ? -4.858 10.670 -0.617 1.00 92.62 110 LEU A C 1
ATOM 918 O O . LEU A 1 110 ? -3.686 11.037 -0.638 1.00 92.62 110 LEU A O 1
ATOM 922 N N . LEU A 1 111 ? -5.181 9.380 -0.507 1.00 94.69 111 LEU A N 1
ATOM 923 C CA . LEU A 1 111 ? -4.175 8.324 -0.376 1.00 94.69 111 LEU A CA 1
ATOM 924 C C . LEU A 1 111 ? -3.243 8.282 -1.591 1.00 94.69 111 LEU A C 1
ATOM 926 O O . LEU A 1 111 ? -2.036 8.129 -1.433 1.00 94.69 111 LEU A O 1
ATOM 930 N N . ARG A 1 112 ? -3.793 8.451 -2.797 1.00 95.62 112 ARG A N 1
ATOM 931 C CA . ARG A 1 112 ? -3.026 8.496 -4.050 1.00 95.62 112 ARG A CA 1
ATOM 932 C C . ARG A 1 112 ? -2.160 9.744 -4.195 1.00 95.62 112 ARG A C 1
ATOM 934 O O . ARG A 1 112 ? -1.276 9.759 -5.039 1.00 95.62 112 ARG A O 1
ATOM 941 N N . SER A 1 113 ? -2.379 10.777 -3.385 1.00 95.19 113 SER A N 1
ATOM 942 C CA . SER A 1 113 ? -1.536 11.978 -3.401 1.00 95.19 113 SER A CA 1
ATOM 943 C C . SER A 1 113 ? -0.218 11.809 -2.635 1.00 95.19 113 SER A C 1
ATOM 945 O O . SER A 1 113 ? 0.704 12.606 -2.814 1.00 95.19 113 SER A O 1
ATOM 947 N N . PHE A 1 114 ? -0.094 10.780 -1.789 1.00 94.81 114 PHE A N 1
ATOM 948 C CA . PHE A 1 114 ? 1.121 10.559 -1.006 1.00 94.81 114 PHE A CA 1
ATOM 949 C C . PHE A 1 114 ? 2.246 9.957 -1.845 1.00 94.81 114 PHE A C 1
ATOM 951 O O . PHE A 1 114 ? 2.020 9.097 -2.691 1.00 94.81 114 PHE A O 1
ATOM 958 N N . SER A 1 115 ? 3.479 10.388 -1.573 1.00 93.38 115 SER A N 1
ATOM 959 C CA . SER A 1 115 ? 4.704 9.920 -2.237 1.00 93.38 115 SER A CA 1
ATOM 960 C C . SER A 1 115 ? 5.397 8.755 -1.525 1.00 93.38 115 SER A C 1
ATOM 962 O O . SER A 1 115 ? 6.414 8.262 -2.010 1.00 93.38 115 SER A O 1
ATOM 964 N N . SER A 1 116 ? 4.868 8.299 -0.386 1.00 95.25 116 SER A N 1
ATOM 965 C CA . SER A 1 116 ? 5.393 7.149 0.349 1.00 95.25 116 SER A CA 1
ATOM 966 C C . SER A 1 116 ? 4.280 6.321 0.979 1.00 95.25 116 SER A C 1
ATOM 968 O O . SER A 1 116 ? 3.244 6.844 1.394 1.00 95.25 116 SER A O 1
ATOM 970 N N . TRP A 1 117 ? 4.519 5.014 1.098 1.00 95.44 117 TRP A N 1
ATOM 971 C CA . TRP A 1 117 ? 3.600 4.117 1.796 1.00 95.44 117 TRP A CA 1
ATOM 972 C C . TRP A 1 117 ? 3.497 4.409 3.290 1.00 95.44 117 TRP A C 1
ATOM 974 O O . TRP A 1 117 ? 2.431 4.208 3.858 1.00 95.44 117 TRP A O 1
ATOM 984 N N . ASP A 1 118 ? 4.552 4.925 3.920 1.00 90.81 118 ASP A N 1
ATOM 985 C CA . ASP A 1 118 ? 4.514 5.250 5.349 1.00 90.81 118 ASP A CA 1
ATOM 986 C C . ASP A 1 118 ? 3.489 6.364 5.621 1.00 90.81 118 ASP A C 1
ATOM 988 O O . ASP A 1 118 ? 2.683 6.255 6.542 1.00 90.81 118 ASP A O 1
ATOM 992 N N . ALA A 1 119 ? 3.417 7.380 4.750 1.00 90.12 119 ALA A N 1
ATOM 993 C CA . ALA A 1 119 ? 2.393 8.421 4.839 1.00 90.12 119 ALA A CA 1
ATOM 994 C C . ALA A 1 119 ? 0.976 7.866 4.599 1.00 90.12 119 ALA A C 1
ATOM 996 O O . ALA A 1 119 ? 0.038 8.230 5.311 1.00 90.12 119 ALA A O 1
ATOM 997 N N . VAL A 1 120 ? 0.827 6.939 3.644 1.00 93.44 120 VAL A N 1
ATOM 998 C CA . VAL A 1 120 ? -0.441 6.235 3.381 1.00 93.44 120 VAL A CA 1
ATOM 999 C C . VAL A 1 120 ? -0.896 5.439 4.611 1.00 93.44 120 VAL A C 1
ATOM 1001 O O . VAL A 1 120 ? -2.057 5.553 5.009 1.00 93.44 120 VAL A O 1
ATOM 1004 N N . ILE A 1 121 ? -0.001 4.668 5.243 1.00 91.75 121 ILE A N 1
ATOM 1005 C CA . ILE A 1 121 ? -0.312 3.897 6.457 1.00 91.75 121 ILE A CA 1
ATOM 1006 C C . ILE A 1 121 ? -0.659 4.828 7.607 1.00 91.75 121 ILE A C 1
ATOM 1008 O O . ILE A 1 121 ? -1.668 4.600 8.262 1.00 91.75 121 ILE A O 1
ATOM 1012 N N . MET A 1 122 ? 0.140 5.867 7.867 1.00 87.00 122 MET A N 1
ATOM 1013 C CA . MET A 1 122 ? -0.123 6.802 8.965 1.00 87.00 122 MET A CA 1
ATOM 1014 C C . MET A 1 122 ? -1.514 7.424 8.838 1.00 87.00 122 MET A C 1
ATOM 1016 O O . MET A 1 122 ? -2.274 7.471 9.807 1.00 87.00 122 MET A O 1
ATOM 1020 N N . MET A 1 123 ? -1.872 7.841 7.623 1.00 91.06 123 MET A N 1
ATOM 1021 C CA . MET A 1 123 ? -3.188 8.389 7.322 1.00 91.06 123 MET A CA 1
ATOM 1022 C C . MET A 1 123 ? -4.306 7.364 7.567 1.00 91.06 123 MET A C 1
ATOM 1024 O O . MET A 1 123 ? -5.298 7.669 8.232 1.00 91.06 123 MET A O 1
ATOM 1028 N N . LEU A 1 124 ? -4.156 6.140 7.053 1.00 91.69 124 LEU A N 1
ATOM 1029 C CA . LEU A 1 124 ? -5.163 5.089 7.213 1.00 91.69 124 LEU A CA 1
ATOM 1030 C C . LEU A 1 124 ? -5.282 4.579 8.643 1.00 91.69 124 LEU A C 1
ATOM 1032 O O . LEU A 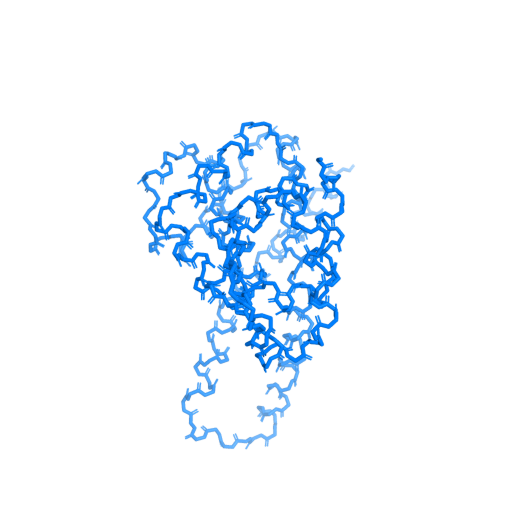1 124 ? -6.394 4.331 9.099 1.00 91.69 124 LEU A O 1
ATOM 1036 N N . GLY A 1 125 ? -4.168 4.456 9.356 1.00 87.25 125 GLY A N 1
ATOM 1037 C CA . GLY A 1 125 ? -4.124 4.084 10.763 1.00 87.25 125 GLY A CA 1
ATOM 1038 C C . GLY A 1 125 ? -4.877 5.096 11.619 1.00 87.25 125 GLY A C 1
ATOM 1039 O O . GLY A 1 125 ? -5.704 4.694 12.435 1.00 87.25 125 GLY A O 1
ATOM 1040 N N . GLY A 1 126 ? -4.677 6.396 11.374 1.00 87.00 126 GLY A N 1
ATOM 1041 C CA . GLY A 1 126 ? -5.438 7.463 12.031 1.00 87.00 126 GLY A CA 1
ATOM 1042 C C . GLY A 1 126 ? -6.938 7.375 11.742 1.00 87.00 126 GLY A C 1
ATOM 1043 O O . GLY A 1 126 ? -7.742 7.328 12.668 1.00 87.00 126 GLY A O 1
ATOM 1044 N N . LEU A 1 127 ? -7.316 7.251 10.465 1.00 87.75 127 LEU A N 1
ATOM 1045 C CA . LEU A 1 127 ? -8.717 7.105 10.052 1.00 87.75 127 LEU A CA 1
ATOM 1046 C C . LEU A 1 127 ? -9.405 5.881 10.661 1.00 87.75 127 LEU A C 1
ATOM 1048 O O . LEU A 1 127 ? -10.552 5.962 11.100 1.00 87.75 127 LEU A O 1
ATOM 1052 N N . LEU A 1 128 ? -8.721 4.739 10.646 1.00 88.06 128 LEU A N 1
ATOM 1053 C CA . LEU A 1 128 ? -9.250 3.486 11.164 1.00 88.06 128 LEU A CA 1
ATOM 1054 C C . LEU A 1 128 ? -9.404 3.557 12.685 1.00 88.06 128 LEU A C 1
ATOM 1056 O O . LEU A 1 128 ? -10.441 3.154 13.203 1.00 88.06 128 LEU A O 1
ATOM 1060 N N . THR A 1 129 ? -8.415 4.124 13.378 1.00 84.81 129 THR A N 1
ATOM 1061 C CA . THR A 1 129 ? -8.471 4.384 14.823 1.00 84.81 129 THR A CA 1
ATOM 1062 C C . THR A 1 129 ? -9.665 5.277 15.146 1.00 84.81 129 THR A C 1
ATOM 1064 O O . THR A 1 129 ? -10.536 4.871 15.909 1.00 84.81 129 THR A O 1
ATOM 1067 N N . ASP A 1 130 ? -9.794 6.434 14.496 1.00 84.62 130 ASP A N 1
ATOM 1068 C CA . ASP A 1 130 ? -10.911 7.354 14.734 1.00 84.62 130 ASP A CA 1
ATOM 1069 C C . ASP A 1 130 ? -12.276 6.685 14.511 1.00 84.62 130 ASP A C 1
ATOM 1071 O O . ASP A 1 130 ? -13.203 6.860 15.305 1.00 84.62 130 ASP A O 1
ATOM 1075 N N . ALA A 1 131 ? -12.405 5.888 13.448 1.00 85.50 131 ALA A N 1
ATOM 1076 C CA . ALA A 1 131 ? -13.648 5.200 13.125 1.00 85.50 131 ALA A CA 1
ATOM 1077 C C . ALA A 1 131 ? -13.992 4.081 14.126 1.00 85.50 131 ALA A C 1
ATOM 1079 O O . ALA A 1 131 ? -15.165 3.895 14.449 1.00 85.50 131 ALA A O 1
ATOM 1080 N N . ILE A 1 132 ? -12.993 3.345 14.627 1.00 83.81 132 ILE A N 1
ATOM 1081 C CA . ILE A 1 132 ? -13.186 2.299 15.642 1.00 83.81 132 ILE A CA 1
ATOM 1082 C C . ILE A 1 132 ? -13.543 2.922 16.993 1.00 83.81 132 ILE A C 1
ATOM 1084 O O . ILE A 1 132 ? -14.474 2.463 17.650 1.00 83.81 132 ILE A O 1
ATOM 1088 N N . PHE A 1 133 ? -12.815 3.955 17.411 1.00 80.44 133 PHE A N 1
ATOM 1089 C CA . PHE A 1 133 ? -12.921 4.505 18.760 1.00 80.44 133 PHE A CA 1
ATOM 1090 C C . PHE A 1 133 ? -14.152 5.370 18.972 1.00 80.44 133 PHE A C 1
ATOM 1092 O O . PHE A 1 133 ? -14.819 5.252 19.999 1.00 80.44 133 PHE A O 1
ATOM 1099 N N . PHE A 1 134 ? -14.455 6.247 18.018 1.00 77.50 134 PHE A N 1
ATOM 1100 C CA . PHE A 1 134 ? -15.550 7.195 18.187 1.00 77.50 134 PHE A CA 1
ATOM 1101 C C . PHE A 1 134 ? -16.887 6.663 17.682 1.00 77.50 134 PHE A C 1
ATOM 1103 O O . PHE A 1 134 ? -17.862 7.410 17.701 1.00 77.50 134 PHE A O 1
ATOM 1110 N N . GLU A 1 135 ? -16.918 5.428 17.162 1.00 72.00 135 GLU A N 1
ATOM 1111 C CA . GLU A 1 135 ? -18.058 4.852 16.430 1.00 72.00 135 GLU A CA 1
ATOM 1112 C C . GLU A 1 135 ? -18.640 5.819 15.385 1.00 72.00 135 GLU A C 1
ATOM 1114 O O . GLU A 1 135 ? -19.802 5.724 14.983 1.00 72.00 135 GLU A O 1
ATOM 1119 N N . LYS A 1 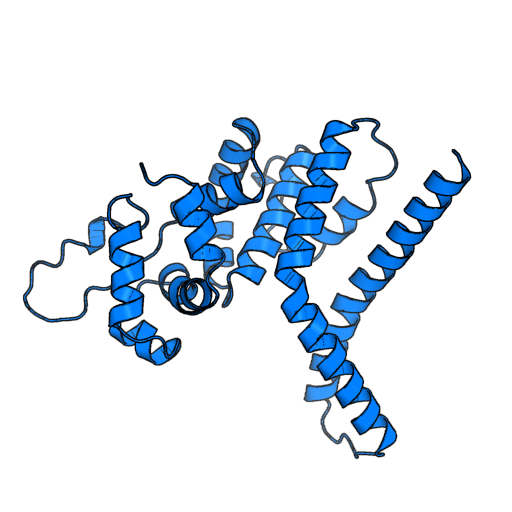136 ? -17.823 6.785 14.944 1.00 67.75 136 LYS A N 1
ATOM 1120 C CA . LYS A 1 136 ? -18.266 7.859 14.073 1.00 67.75 136 LYS A CA 1
ATOM 1121 C C . LYS A 1 136 ? -18.687 7.236 12.766 1.00 67.75 136 LYS A C 1
ATOM 1123 O O . LYS A 1 136 ? -17.953 6.446 12.161 1.00 67.75 136 LYS A O 1
ATOM 1128 N N . LYS A 1 137 ? -19.852 7.653 12.276 1.00 69.25 137 LYS A N 1
ATOM 1129 C CA . LYS A 1 137 ? -20.186 7.403 10.882 1.00 69.25 137 LYS A CA 1
ATOM 1130 C C . LYS A 1 137 ? -19.066 8.024 10.063 1.00 69.25 137 LYS A C 1
ATOM 1132 O O . LYS A 1 137 ? -18.802 9.215 10.166 1.00 69.25 137 LYS A O 1
ATOM 1137 N N . ILE A 1 138 ? -18.401 7.220 9.237 1.00 63.56 138 ILE A N 1
ATOM 1138 C CA . ILE A 1 138 ? -17.270 7.672 8.408 1.00 63.56 138 ILE A CA 1
ATOM 1139 C C . ILE A 1 138 ? -17.684 8.881 7.536 1.00 63.56 138 ILE A C 1
ATOM 1141 O O . ILE A 1 138 ? -16.854 9.588 6.980 1.00 63.56 138 ILE A O 1
ATOM 1145 N N . GLU A 1 139 ? -18.983 9.078 7.299 1.00 65.88 139 GLU A N 1
ATOM 1146 C CA . GLU A 1 139 ? -19.565 10.217 6.569 1.00 65.88 139 GLU A CA 1
ATOM 1147 C C . GLU A 1 139 ? -19.374 11.564 7.280 1.00 65.88 139 GLU A C 1
ATOM 1149 O O . GLU A 1 139 ? -19.325 12.595 6.618 1.00 65.88 139 GLU A O 1
ATOM 1154 N N . GLU A 1 140 ? -19.193 11.549 8.597 1.00 67.56 140 GLU A N 1
ATOM 1155 C CA . GLU A 1 140 ? -19.098 12.731 9.455 1.00 67.56 140 GLU A CA 1
ATOM 1156 C C . GLU A 1 140 ? -17.653 13.157 9.734 1.00 67.56 140 GLU A C 1
ATOM 1158 O O . GLU A 1 140 ? -17.433 14.116 10.468 1.00 67.56 140 GLU A O 1
ATOM 1163 N N . ILE A 1 141 ? -16.655 12.457 9.182 1.00 61.03 141 ILE A N 1
ATOM 1164 C CA . ILE A 1 141 ? -15.240 12.797 9.365 1.00 61.03 141 ILE A CA 1
ATOM 1165 C C . ILE A 1 141 ? -14.804 13.696 8.193 1.00 61.03 141 ILE A C 1
ATOM 1167 O O . ILE A 1 141 ? -14.547 13.190 7.094 1.00 61.03 141 ILE A O 1
ATOM 1171 N N . PRO A 1 142 ? -14.737 15.032 8.358 1.00 58.59 142 PRO A N 1
ATOM 1172 C CA . PRO A 1 142 ? -14.376 15.913 7.260 1.00 58.59 142 PRO A CA 1
ATOM 1173 C C . PRO A 1 142 ? -12.880 15.764 6.916 1.00 58.59 142 PRO A C 1
ATOM 1175 O O . PRO A 1 142 ? -12.039 15.778 7.817 1.00 58.59 142 PRO A O 1
ATOM 1178 N N . PRO A 1 143 ? -12.504 15.723 5.619 1.00 53.88 143 PRO A N 1
ATOM 1179 C CA . PRO A 1 143 ? -11.119 15.536 5.153 1.00 53.88 143 PRO A CA 1
ATOM 1180 C C . PRO A 1 143 ? -10.081 16.450 5.812 1.00 53.88 143 PRO A C 1
ATOM 1182 O O . PRO A 1 143 ? -8.943 16.050 6.036 1.00 53.88 143 PRO A O 1
ATOM 1185 N N . LYS A 1 144 ? -10.476 17.686 6.138 1.00 52.84 144 LYS A N 1
ATOM 1186 C CA . LYS A 1 144 ? -9.593 18.706 6.718 1.00 52.84 144 LYS A CA 1
ATOM 1187 C C . LYS A 1 144 ? -9.310 18.489 8.212 1.00 52.84 144 LYS A C 1
ATOM 1189 O O . LYS A 1 144 ? -8.239 18.874 8.680 1.00 52.84 144 LYS A O 1
ATOM 1194 N N . ASP A 1 145 ? -10.223 17.859 8.953 1.00 52.62 145 ASP A N 1
ATOM 1195 C CA . ASP A 1 145 ? -9.991 17.531 10.370 1.00 52.62 145 ASP A CA 1
ATOM 1196 C C . ASP A 1 145 ? -9.174 16.239 10.531 1.00 52.62 145 ASP A C 1
ATOM 1198 O O . ASP A 1 145 ? -8.529 16.050 11.563 1.00 52.62 145 ASP A O 1
ATOM 1202 N N . ILE A 1 146 ? -9.120 15.392 9.497 1.00 52.97 146 ILE A N 1
ATOM 1203 C CA . ILE A 1 146 ? -8.348 14.139 9.512 1.00 52.97 146 ILE A CA 1
ATOM 1204 C C . ILE A 1 146 ? -6.843 14.416 9.639 1.00 52.97 146 ILE A C 1
ATOM 1206 O O . ILE A 1 146 ? -6.157 13.753 10.407 1.00 52.97 146 ILE A O 1
ATOM 1210 N N . LEU A 1 147 ? -6.340 15.446 8.951 1.00 47.06 147 LEU A N 1
ATOM 1211 C CA . LEU A 1 147 ? -4.923 15.828 9.001 1.00 47.06 147 LEU A CA 1
ATOM 1212 C C . LEU A 1 147 ? -4.560 16.723 10.200 1.00 47.06 147 LEU A C 1
ATOM 1214 O O . LEU A 1 147 ? -3.383 16.854 10.521 1.00 47.06 147 LEU A O 1
ATOM 1218 N N . SER A 1 148 ? -5.538 17.372 10.847 1.00 44.88 148 SER A N 1
ATOM 1219 C CA . SER A 1 148 ? -5.275 18.412 11.859 1.00 44.88 148 SER A CA 1
ATOM 1220 C C . SER A 1 148 ? -5.714 18.064 13.286 1.00 44.88 148 SER A C 1
ATOM 1222 O O . SER A 1 148 ? -5.154 18.622 14.230 1.00 44.88 148 SER A O 1
ATOM 1224 N N . LYS A 1 149 ? -6.676 17.148 13.471 1.00 42.81 149 LYS A N 1
ATOM 1225 C CA . LYS A 1 149 ? -7.258 16.811 14.786 1.00 42.81 149 LYS A CA 1
ATOM 1226 C C . LYS A 1 149 ? -7.335 15.312 15.083 1.00 42.81 149 LYS A C 1
ATOM 1228 O O . LYS A 1 149 ? -7.230 14.954 16.256 1.00 42.81 149 LYS A O 1
ATOM 1233 N N . GLY A 1 150 ? -7.483 14.465 14.059 1.00 42.28 150 GLY A N 1
ATOM 1234 C CA . GLY A 1 150 ? -7.712 13.020 14.209 1.00 42.28 150 GLY A CA 1
ATOM 1235 C C . GLY A 1 150 ? -6.659 12.312 15.059 1.00 42.28 150 GLY A C 1
ATOM 1236 O O . GLY A 1 150 ? -6.998 11.618 16.006 1.00 42.28 150 GLY A O 1
ATOM 1237 N N . THR A 1 151 ? -5.372 12.588 14.842 1.00 49.28 151 THR A N 1
ATOM 1238 C CA . THR A 1 151 ? -4.290 11.902 15.573 1.00 49.28 151 THR A CA 1
ATOM 1239 C C . THR A 1 151 ? -4.112 12.374 17.024 1.00 49.28 151 THR A C 1
ATOM 1241 O O . THR A 1 151 ? -3.672 11.603 17.862 1.00 49.28 151 THR A O 1
ATOM 1244 N N . LEU A 1 152 ? -4.441 13.629 17.361 1.00 37.75 152 LEU A N 1
ATOM 1245 C CA . LEU A 1 152 ? -4.177 14.200 18.698 1.00 37.75 152 LEU A CA 1
ATOM 1246 C C . LEU A 1 152 ? -5.356 14.067 19.665 1.00 37.75 152 LEU A C 1
ATOM 1248 O O . LEU A 1 152 ? -5.140 13.846 20.854 1.00 37.75 152 LEU A O 1
ATOM 1252 N N . ALA A 1 153 ? -6.589 14.209 19.172 1.00 38.00 153 ALA A N 1
ATOM 1253 C CA . ALA A 1 153 ? -7.783 14.153 20.013 1.00 38.00 153 ALA A CA 1
ATOM 1254 C C . ALA A 1 153 ? -8.155 12.711 20.392 1.00 38.00 153 ALA A C 1
ATOM 1256 O O . ALA A 1 153 ? -8.534 12.468 21.534 1.00 38.00 153 ALA A O 1
ATOM 1257 N N . SER A 1 154 ? -7.980 11.753 19.473 1.00 43.97 154 SER A N 1
ATOM 1258 C CA . SER A 1 154 ? -8.151 10.321 19.756 1.00 43.97 154 SER A CA 1
ATOM 1259 C C . SER A 1 154 ? -7.178 9.833 20.822 1.00 43.97 154 SER A C 1
ATOM 1261 O O . SER A 1 154 ? -7.595 9.116 21.723 1.00 43.97 154 SER A O 1
ATOM 1263 N N . MET A 1 155 ? -5.922 10.294 20.782 1.00 38.28 155 MET A N 1
ATOM 1264 C CA . MET A 1 155 ? -4.862 9.937 21.731 1.00 38.28 155 MET A CA 1
ATOM 1265 C C . MET A 1 155 ? -5.028 10.542 23.139 1.00 38.28 155 MET A C 1
ATOM 1267 O O . MET A 1 155 ? -4.471 10.006 24.093 1.00 38.28 155 MET A O 1
ATOM 1271 N N . GLN A 1 156 ? -5.797 11.625 23.305 1.00 39.56 156 GLN A N 1
ATOM 1272 C CA . GLN A 1 156 ? -6.033 12.261 24.612 1.00 39.56 156 GLN A CA 1
ATOM 1273 C C . GLN A 1 156 ? -7.151 11.598 25.434 1.00 39.56 156 GLN A C 1
ATOM 1275 O O . GLN A 1 156 ? -7.107 11.660 26.657 1.00 39.56 156 GLN A O 1
ATOM 1280 N N . THR A 1 157 ? -8.120 10.930 24.802 1.00 42.47 157 THR A N 1
ATOM 1281 C CA . THR A 1 157 ? -9.263 10.269 25.474 1.00 42.47 157 THR A CA 1
ATOM 1282 C C . THR A 1 157 ? -8.969 8.851 25.998 1.00 42.47 157 THR A C 1
ATOM 1284 O O . THR A 1 157 ? -9.884 8.122 26.368 1.00 42.47 157 THR A O 1
ATOM 1287 N N . PHE A 1 158 ? -7.700 8.431 26.028 1.00 44.75 158 PHE A N 1
ATOM 1288 C CA . PHE A 1 158 ? -7.285 7.042 26.292 1.00 44.75 158 PHE A CA 1
ATOM 1289 C C . PHE A 1 158 ? -7.314 6.591 27.762 1.00 44.75 158 PHE A C 1
ATOM 1291 O O . PHE A 1 158 ? -7.075 5.417 28.029 1.00 44.75 158 PHE A O 1
ATOM 1298 N N . THR A 1 159 ? -7.599 7.469 28.721 1.00 41.38 159 THR A N 1
ATOM 1299 C CA . THR A 1 159 ? -7.403 7.177 30.152 1.00 41.38 159 THR A CA 1
ATOM 1300 C C . THR A 1 159 ? -8.599 6.553 30.883 1.00 41.38 159 THR A C 1
ATOM 1302 O O . THR A 1 159 ? -8.507 6.377 32.091 1.00 41.38 159 THR A O 1
ATOM 1305 N N . GLU A 1 160 ? -9.703 6.192 30.213 1.00 41.47 160 GLU A N 1
ATOM 1306 C CA . GLU A 1 160 ? -10.953 5.847 30.931 1.00 41.47 160 GLU A CA 1
ATOM 1307 C C . GLU A 1 160 ? -11.661 4.532 30.534 1.00 41.47 160 GLU A C 1
ATOM 1309 O O . GLU A 1 160 ? -12.719 4.241 31.087 1.00 41.47 160 GLU A O 1
ATOM 1314 N N . ARG A 1 161 ? -11.137 3.695 29.619 1.00 47.44 161 ARG A N 1
ATOM 1315 C CA . ARG A 1 161 ? -11.812 2.426 29.237 1.00 47.44 161 ARG A CA 1
ATOM 1316 C C . ARG A 1 161 ? -11.033 1.164 29.624 1.00 47.44 161 ARG A C 1
ATOM 1318 O O . ARG A 1 161 ? -9.907 0.962 29.184 1.00 47.44 161 ARG A O 1
ATOM 1325 N N . GLU A 1 162 ? -11.698 0.280 30.372 1.00 45.47 162 GLU A N 1
ATOM 1326 C CA . GLU A 1 162 ? -11.179 -0.968 30.969 1.00 45.47 162 GLU A CA 1
ATOM 1327 C C . GLU A 1 162 ? -11.135 -2.194 30.024 1.00 45.47 162 GLU A C 1
ATOM 1329 O O . GLU A 1 162 ? -11.165 -3.335 30.485 1.00 45.47 162 GLU A O 1
ATOM 1334 N N . ASP A 1 163 ? -11.060 -2.023 28.702 1.00 59.19 163 ASP A N 1
ATOM 1335 C CA . ASP A 1 163 ? -10.940 -3.177 27.795 1.00 59.19 163 ASP A CA 1
ATOM 1336 C C . ASP A 1 163 ? -9.462 -3.510 27.531 1.00 59.19 163 ASP A C 1
ATOM 1338 O O . ASP A 1 163 ? -8.808 -2.935 26.658 1.00 59.19 163 ASP A O 1
ATOM 1342 N N . LYS A 1 164 ? -8.921 -4.447 28.320 1.00 56.31 164 LYS A N 1
ATOM 1343 C CA . LYS A 1 164 ? -7.516 -4.884 28.246 1.00 56.31 164 LYS A CA 1
ATOM 1344 C C . LYS A 1 164 ? -7.123 -5.432 26.870 1.00 56.31 164 LYS A C 1
ATOM 1346 O O . LYS A 1 164 ? -5.978 -5.245 26.462 1.00 56.31 164 LYS A O 1
ATOM 1351 N N . GLU A 1 165 ? -8.036 -6.087 26.154 1.00 54.78 165 GLU A N 1
ATOM 1352 C CA . GLU A 1 165 ? -7.745 -6.664 24.836 1.00 54.78 165 GLU A CA 1
ATOM 1353 C C . GLU A 1 165 ? -7.661 -5.562 23.775 1.00 54.78 165 GLU A C 1
ATOM 1355 O O . GLU A 1 165 ? -6.730 -5.532 22.966 1.00 54.78 165 GLU A O 1
ATOM 1360 N N . LEU A 1 166 ? -8.566 -4.583 23.850 1.00 50.22 166 LEU A N 1
ATOM 1361 C CA . LEU A 1 166 ? -8.514 -3.381 23.025 1.00 50.22 166 LEU A CA 1
ATOM 1362 C C . LEU A 1 166 ? -7.239 -2.568 23.299 1.00 50.22 166 LEU A C 1
ATOM 1364 O O . LEU A 1 166 ? -6.581 -2.130 22.355 1.00 50.22 166 LEU A O 1
ATOM 1368 N N . VAL A 1 167 ? -6.851 -2.388 24.565 1.00 52.06 167 VAL A N 1
ATOM 1369 C CA . VAL A 1 167 ? -5.616 -1.679 24.948 1.00 52.06 167 VAL A CA 1
ATOM 1370 C C . VAL A 1 167 ? -4.381 -2.370 24.370 1.00 52.06 167 VAL A C 1
ATOM 1372 O O . VAL A 1 167 ? -3.562 -1.714 23.727 1.00 52.06 167 VAL A O 1
ATOM 1375 N N . GLU A 1 168 ? -4.255 -3.686 24.537 1.00 60.44 168 GLU A N 1
ATOM 1376 C CA . GLU A 1 168 ? -3.098 -4.438 24.042 1.00 60.44 168 GLU A CA 1
ATOM 1377 C C . GLU A 1 168 ? -3.024 -4.436 22.509 1.00 60.44 168 GLU A C 1
ATOM 1379 O O . GLU A 1 168 ? -1.957 -4.288 21.913 1.00 60.44 168 GLU A O 1
ATOM 1384 N N . ARG A 1 169 ? -4.177 -4.508 21.844 1.00 54.41 169 ARG A N 1
ATOM 1385 C CA . ARG A 1 169 ? -4.265 -4.408 20.387 1.00 54.41 169 ARG A CA 1
ATOM 1386 C C . ARG A 1 169 ? -3.860 -3.029 19.869 1.00 54.41 169 ARG A C 1
ATOM 1388 O O . ARG A 1 169 ? -3.149 -2.931 18.872 1.00 54.41 169 ARG A O 1
ATOM 1395 N N . ASN A 1 170 ? -4.260 -1.962 20.552 1.00 51.72 170 ASN A N 1
ATOM 1396 C CA . ASN A 1 170 ? -3.865 -0.608 20.173 1.00 51.72 170 ASN A CA 1
ATOM 1397 C C . ASN A 1 170 ? -2.389 -0.334 20.464 1.00 51.72 170 ASN A C 1
ATOM 1399 O O . ASN A 1 170 ? -1.745 0.341 19.667 1.00 51.72 170 ASN A O 1
ATOM 1403 N N . LYS A 1 171 ? -1.816 -0.922 21.524 1.00 57.47 171 LYS A N 1
ATOM 1404 C CA . LYS A 1 171 ? -0.360 -0.919 21.732 1.00 57.47 171 LYS A CA 1
ATOM 1405 C C . LYS A 1 171 ? 0.369 -1.524 20.534 1.00 57.47 171 LYS A C 1
ATOM 1407 O O . LYS A 1 171 ? 1.335 -0.935 20.067 1.00 57.47 171 LYS A O 1
ATOM 1412 N N . ARG A 1 172 ? -0.123 -2.636 19.971 1.00 59.38 172 ARG A N 1
ATOM 1413 C CA . ARG A 1 172 ? 0.451 -3.220 18.741 1.00 59.38 172 ARG A CA 1
ATOM 1414 C C . ARG A 1 172 ? 0.332 -2.286 17.540 1.00 59.38 172 ARG A C 1
ATOM 1416 O O . ARG A 1 172 ? 1.297 -2.157 16.801 1.00 59.38 172 ARG A O 1
ATOM 1423 N N . LEU A 1 173 ? -0.810 -1.618 17.361 1.00 51.25 173 LEU A N 1
ATOM 1424 C CA . LEU A 1 173 ? -1.014 -0.655 16.272 1.00 51.25 173 LEU A CA 1
ATOM 1425 C C . LEU A 1 173 ? -0.054 0.540 16.387 1.00 51.25 173 LEU A C 1
ATOM 1427 O O . LEU A 1 173 ? 0.607 0.900 15.418 1.00 51.25 173 LEU A O 1
ATOM 1431 N N . VAL A 1 174 ? 0.057 1.119 17.584 1.00 53.28 174 VAL A N 1
ATOM 1432 C CA . VAL A 1 174 ? 0.978 2.225 17.874 1.00 53.28 174 VAL A CA 1
ATOM 1433 C C . VAL A 1 174 ? 2.429 1.786 17.684 1.00 53.28 174 VAL A C 1
ATOM 1435 O O . VAL A 1 174 ? 3.189 2.507 17.046 1.00 53.28 174 VAL A O 1
ATOM 1438 N N . ASN A 1 175 ? 2.803 0.593 18.152 1.00 54.34 175 ASN A N 1
ATOM 1439 C CA . ASN A 1 175 ? 4.147 0.047 17.962 1.00 54.34 175 ASN A CA 1
ATOM 1440 C C . ASN A 1 175 ? 4.451 -0.240 16.488 1.00 54.34 175 ASN A C 1
ATOM 1442 O O . ASN A 1 175 ? 5.532 0.095 16.032 1.00 54.34 175 ASN A O 1
ATOM 1446 N N . ALA A 1 176 ? 3.505 -0.778 15.715 1.00 51.62 176 ALA A N 1
ATOM 1447 C CA . ALA A 1 176 ? 3.691 -1.009 14.282 1.00 51.62 176 ALA A CA 1
ATOM 1448 C C . ALA A 1 176 ? 3.851 0.310 13.508 1.00 51.62 176 ALA A C 1
ATOM 1450 O O . ALA A 1 176 ? 4.696 0.412 12.619 1.00 51.62 176 ALA A O 1
ATOM 1451 N N . ILE A 1 177 ? 3.079 1.344 13.870 1.00 48.78 177 ILE A N 1
ATOM 1452 C CA . ILE A 1 177 ? 3.257 2.705 13.342 1.00 48.78 177 ILE A CA 1
ATOM 1453 C C . ILE A 1 177 ? 4.639 3.245 13.740 1.00 48.78 177 ILE A C 1
ATOM 1455 O O . ILE A 1 177 ? 5.325 3.837 12.909 1.00 48.78 177 ILE A O 1
ATOM 1459 N N . TYR A 1 178 ? 5.067 3.010 14.982 1.00 51.19 178 TYR A N 1
ATOM 1460 C CA . TYR A 1 178 ? 6.365 3.442 15.489 1.00 51.19 178 TYR A CA 1
ATOM 1461 C C . TYR A 1 178 ? 7.533 2.758 14.770 1.00 51.19 178 TYR A C 1
ATOM 1463 O O . TYR A 1 178 ? 8.411 3.452 14.271 1.00 51.19 178 TYR A O 1
ATOM 1471 N N . GLU A 1 179 ? 7.522 1.434 14.638 1.00 53.09 179 GLU A N 1
ATOM 1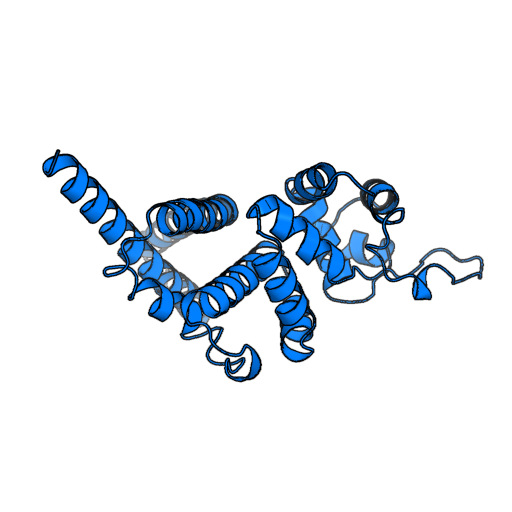472 C CA . GLU A 1 179 ? 8.532 0.646 13.919 1.00 53.09 179 GLU A CA 1
ATOM 1473 C C . GLU A 1 179 ? 8.601 1.039 12.439 1.00 53.09 179 GLU A C 1
ATOM 1475 O O . GLU A 1 179 ? 9.687 1.232 11.893 1.00 53.09 179 GLU A O 1
ATOM 1480 N N . ALA A 1 180 ? 7.447 1.258 11.796 1.00 47.75 180 ALA A N 1
ATOM 1481 C CA . ALA A 1 180 ? 7.397 1.785 10.433 1.00 47.75 180 ALA A CA 1
ATOM 1482 C C . ALA A 1 180 ? 7.992 3.203 10.333 1.00 47.75 180 ALA A C 1
ATOM 1484 O O . ALA A 1 180 ? 8.568 3.560 9.305 1.00 47.75 180 ALA A O 1
ATOM 1485 N N . SER A 1 181 ? 7.897 3.994 11.407 1.00 46.88 181 SER A N 1
ATOM 1486 C CA . SER A 1 181 ? 8.475 5.337 11.506 1.00 46.88 181 SER A CA 1
ATOM 1487 C C . SER A 1 181 ? 9.920 5.378 12.031 1.00 46.88 181 SER A C 1
ATOM 1489 O O . SER A 1 181 ? 10.577 6.402 11.898 1.00 46.88 181 SER A O 1
ATOM 1491 N N . GLU A 1 182 ? 10.481 4.291 12.567 1.00 50.03 182 GLU A N 1
ATOM 1492 C CA . GLU A 1 182 ? 11.827 4.269 13.169 1.00 50.03 182 GLU A CA 1
ATOM 1493 C C . GLU A 1 182 ? 12.954 4.722 12.207 1.00 50.03 182 GLU A C 1
ATOM 1495 O O . GLU A 1 182 ? 13.836 5.482 12.628 1.00 50.03 182 GLU A O 1
ATOM 1500 N N . PRO A 1 183 ? 12.947 4.359 10.903 1.00 49.41 183 PRO A N 1
ATOM 1501 C CA . PRO A 1 183 ? 13.924 4.878 9.941 1.00 49.41 183 PRO A CA 1
ATOM 1502 C C . PRO A 1 183 ? 13.828 6.400 9.773 1.00 49.41 183 PRO A C 1
ATOM 1504 O O . PRO A 1 183 ? 14.838 7.079 9.574 1.00 49.41 183 PRO A O 1
ATOM 1507 N N . ILE A 1 184 ? 12.612 6.935 9.893 1.00 45.62 184 ILE A N 1
ATOM 1508 C CA . ILE A 1 184 ? 12.327 8.366 9.862 1.00 45.62 184 ILE A CA 1
ATOM 1509 C C . ILE A 1 184 ? 12.874 9.013 11.150 1.00 45.62 184 ILE A C 1
ATOM 1511 O O . ILE A 1 184 ? 13.565 10.026 11.077 1.00 45.62 184 ILE A O 1
ATOM 1515 N N . THR A 1 185 ? 12.700 8.381 12.313 1.00 47.72 185 THR A N 1
ATOM 1516 C CA . THR A 1 185 ? 13.242 8.837 13.607 1.00 47.72 185 THR A CA 1
ATOM 1517 C C . THR A 1 185 ? 14.779 8.874 13.633 1.00 47.72 185 THR A C 1
ATOM 1519 O O . THR A 1 185 ? 15.360 9.879 14.038 1.00 47.72 185 THR A O 1
ATOM 1522 N N . LYS A 1 186 ? 15.473 7.853 13.104 1.00 52.38 186 LYS A N 1
ATOM 1523 C CA . LYS A 1 186 ? 16.953 7.847 12.974 1.00 52.38 186 LYS A CA 1
ATOM 1524 C C . LYS A 1 186 ? 17.470 8.897 11.986 1.00 52.38 186 LYS A C 1
ATOM 1526 O O . LYS A 1 186 ? 18.495 9.546 12.223 1.00 52.38 186 LYS A O 1
ATOM 1531 N N . SER A 1 187 ? 16.746 9.099 10.883 1.00 47.09 187 SER A N 1
ATOM 1532 C CA . SER A 1 187 ? 16.983 10.212 9.958 1.00 47.09 187 SER A CA 1
ATOM 1533 C C . SER A 1 187 ? 16.832 11.565 10.664 1.00 47.09 187 SER A C 1
ATOM 1535 O O . SER A 1 187 ? 17.571 12.501 10.352 1.00 47.09 187 SER A O 1
ATOM 1537 N N . PHE A 1 188 ? 15.914 11.679 11.626 1.00 50.03 188 PHE A N 1
ATOM 1538 C CA . PHE A 1 188 ? 15.688 12.900 12.393 1.00 50.03 188 PHE A CA 1
ATOM 1539 C C . PHE A 1 188 ? 16.754 13.164 13.452 1.00 50.03 188 PHE A C 1
ATOM 1541 O O . PHE A 1 188 ? 17.244 14.286 13.498 1.00 50.03 188 PHE A O 1
ATOM 1548 N N . GLU A 1 189 ? 17.193 12.167 14.225 1.00 56.16 189 GLU A N 1
ATOM 1549 C CA . GLU A 1 189 ? 18.323 12.342 15.156 1.00 56.16 189 GLU A CA 1
ATOM 1550 C C . GLU A 1 189 ? 19.579 12.830 14.424 1.00 56.16 189 GLU A C 1
ATOM 1552 O O . GLU A 1 189 ? 20.350 13.650 14.927 1.00 56.16 189 GLU A O 1
ATOM 1557 N N . THR A 1 190 ? 19.778 12.336 13.200 1.00 55.03 190 THR A N 1
ATOM 1558 C CA . THR A 1 190 ? 20.875 12.767 12.332 1.00 55.03 190 THR A CA 1
ATOM 1559 C C . THR A 1 190 ? 20.687 14.219 11.887 1.00 55.03 190 THR A C 1
ATOM 1561 O O . THR A 1 190 ? 21.633 15.003 11.965 1.00 55.03 190 THR A O 1
ATOM 1564 N N . ALA A 1 191 ? 19.475 14.602 11.472 1.00 46.47 191 ALA A N 1
ATOM 1565 C CA . ALA A 1 191 ? 19.146 15.971 11.072 1.00 46.47 191 ALA A CA 1
ATOM 1566 C C . ALA A 1 191 ? 19.231 16.970 12.240 1.00 46.47 191 ALA A C 1
ATOM 1568 O O . ALA A 1 191 ? 19.752 18.067 12.062 1.00 46.47 191 ALA A O 1
ATOM 1569 N N . GLU A 1 192 ? 18.793 16.592 13.441 1.00 54.44 192 GLU A N 1
ATOM 1570 C CA . GLU A 1 192 ? 18.870 17.402 14.659 1.00 54.44 192 GLU A CA 1
ATOM 1571 C C . GLU A 1 192 ? 20.321 17.606 15.111 1.00 54.44 192 GLU A C 1
ATOM 1573 O O . GLU A 1 192 ? 20.734 18.736 15.371 1.00 54.44 192 GLU A O 1
ATOM 1578 N N . LYS A 1 193 ? 21.143 16.545 15.109 1.00 65.94 193 LYS A N 1
ATOM 1579 C CA . LYS A 1 193 ? 22.592 16.653 15.361 1.00 65.94 193 LYS A CA 1
ATOM 1580 C C . LYS A 1 193 ? 23.278 17.556 14.336 1.00 65.94 193 LYS A C 1
ATOM 1582 O O . LYS A 1 193 ? 24.182 18.310 14.697 1.00 65.94 193 LYS A O 1
ATOM 1587 N N . LEU A 1 194 ? 22.866 17.495 13.067 1.00 49.19 194 LEU A N 1
ATOM 1588 C CA . LEU A 1 194 ? 23.381 18.374 12.015 1.00 49.19 194 LEU A CA 1
ATOM 1589 C C . LEU A 1 194 ? 22.965 19.831 12.261 1.00 49.19 194 LEU A C 1
ATOM 1591 O O . LEU A 1 194 ? 23.803 20.725 12.196 1.00 49.19 194 LEU A O 1
ATOM 1595 N N . LEU A 1 195 ? 21.699 20.059 12.617 1.00 50.56 195 LEU A N 1
ATOM 1596 C CA . LEU A 1 195 ? 21.158 21.378 12.925 1.00 50.56 195 LEU A CA 1
ATOM 1597 C C . LEU A 1 195 ? 21.875 22.016 14.115 1.00 50.56 195 LEU A C 1
ATOM 1599 O O . LEU A 1 195 ? 22.301 23.164 14.031 1.00 50.56 195 LEU A O 1
ATOM 1603 N N . GLN A 1 196 ? 22.074 21.260 15.196 1.00 63.16 196 GLN A N 1
ATOM 1604 C CA . GLN A 1 196 ? 22.800 21.738 16.369 1.00 63.16 196 GLN A CA 1
ATOM 1605 C C . GLN A 1 196 ? 24.253 22.079 16.041 1.00 63.16 196 GLN A C 1
ATOM 1607 O O . GLN A 1 196 ? 24.767 23.103 16.489 1.00 63.16 196 GLN A O 1
ATOM 1612 N N . LYS A 1 197 ? 24.915 21.287 15.189 1.00 63.53 197 LYS A N 1
ATOM 1613 C CA . LYS A 1 197 ? 26.247 21.639 14.673 1.00 63.53 197 LYS A CA 1
ATOM 1614 C C . LYS A 1 197 ? 26.228 22.944 13.874 1.00 63.53 197 LYS A C 1
ATOM 1616 O O . LYS A 1 197 ? 27.123 23.762 14.057 1.00 63.53 197 LYS A O 1
ATOM 1621 N N . MET A 1 198 ? 25.223 23.161 13.024 1.00 50.00 198 MET A N 1
ATOM 1622 C CA . MET A 1 198 ? 25.102 24.388 12.226 1.00 50.00 198 MET A CA 1
ATOM 1623 C C . MET A 1 198 ? 24.813 25.628 13.085 1.00 50.00 198 MET A C 1
ATOM 1625 O O . MET A 1 198 ? 25.407 26.679 12.848 1.00 50.00 198 MET A O 1
ATOM 1629 N N . LEU A 1 199 ? 23.949 25.503 14.098 1.00 55.44 199 LEU A N 1
ATOM 1630 C CA . LEU A 1 199 ? 23.647 26.570 15.059 1.00 55.44 199 LEU A CA 1
ATOM 1631 C C . LEU A 1 199 ? 24.886 26.945 15.884 1.00 55.44 199 LEU A C 1
ATOM 1633 O O . LEU A 1 199 ? 25.213 28.124 16.014 1.00 55.44 199 LEU A O 1
ATOM 1637 N N . ASN A 1 200 ? 25.634 25.946 16.358 1.00 66.94 200 ASN A N 1
ATOM 1638 C CA . ASN A 1 200 ? 26.870 26.162 17.113 1.00 66.94 200 ASN A CA 1
ATOM 1639 C C . ASN A 1 200 ? 28.003 26.751 16.257 1.00 66.94 200 ASN A C 1
ATOM 1641 O O . ASN A 1 200 ? 28.854 27.472 16.774 1.00 66.94 200 ASN A O 1
ATOM 1645 N N . ALA A 1 201 ? 28.002 26.497 14.947 1.00 66.44 201 ALA A N 1
ATOM 1646 C CA . ALA A 1 201 ? 28.986 27.034 14.009 1.00 66.44 201 ALA A CA 1
ATOM 1647 C C . ALA A 1 201 ? 28.729 28.500 13.590 1.00 66.44 201 ALA A C 1
ATOM 1649 O O . ALA A 1 201 ? 29.458 29.013 12.744 1.00 66.44 201 ALA A O 1
ATOM 1650 N N . LYS A 1 202 ? 27.731 29.190 14.174 1.00 59.00 202 LYS A N 1
ATOM 1651 C CA . LYS A 1 202 ? 27.352 30.584 13.849 1.00 59.00 202 LYS A CA 1
ATOM 1652 C C . LYS A 1 202 ? 27.165 30.827 12.343 1.00 59.00 202 LYS A C 1
ATOM 1654 O O . LYS A 1 202 ? 27.576 31.862 11.820 1.00 59.00 202 LYS A O 1
ATOM 1659 N N . PHE A 1 203 ? 26.545 29.882 11.635 1.00 47.50 203 PHE A N 1
ATOM 1660 C CA . PHE A 1 203 ? 26.192 30.104 10.234 1.00 47.50 203 PHE A CA 1
ATOM 1661 C C . PHE A 1 203 ? 25.174 31.254 10.118 1.00 47.50 203 PHE A C 1
ATOM 1663 O O . PHE A 1 203 ? 24.150 31.221 10.807 1.00 47.50 203 PHE A O 1
ATOM 1670 N N . PRO A 1 204 ? 25.408 32.260 9.256 1.00 47.69 204 PRO A N 1
ATOM 1671 C CA . PRO A 1 204 ? 24.417 33.290 8.984 1.00 47.69 204 PRO A CA 1
ATOM 1672 C C . PRO A 1 204 ? 23.290 32.672 8.148 1.00 47.69 204 PRO A C 1
ATOM 1674 O O . PRO A 1 204 ? 23.430 32.436 6.949 1.00 47.69 204 PRO A O 1
ATOM 1677 N N . PHE A 1 205 ? 22.171 32.349 8.795 1.00 49.62 205 PHE A N 1
ATOM 1678 C CA . PHE A 1 205 ? 20.971 31.869 8.116 1.00 49.62 205 PHE A CA 1
ATOM 1679 C C . PHE A 1 205 ? 20.189 33.058 7.559 1.00 49.62 205 PHE A C 1
ATOM 1681 O O . PHE A 1 205 ? 19.260 33.548 8.188 1.00 49.62 205 PHE A O 1
ATOM 1688 N N . ASP A 1 206 ? 20.553 33.504 6.360 1.00 47.47 206 ASP A N 1
ATOM 1689 C CA . ASP A 1 206 ? 19.907 34.646 5.697 1.00 47.47 206 ASP A CA 1
ATOM 1690 C C . ASP A 1 206 ? 18.678 34.243 4.853 1.00 47.47 206 ASP A C 1
ATOM 1692 O O . ASP A 1 206 ? 18.270 34.922 3.916 1.00 47.47 206 ASP A O 1
ATOM 1696 N N . SER A 1 207 ? 18.072 33.083 5.137 1.00 48.62 207 SER A N 1
ATOM 1697 C CA . SER A 1 207 ? 16.850 32.662 4.448 1.00 48.62 207 SER A CA 1
ATOM 1698 C C . SER A 1 207 ? 15.837 32.055 5.415 1.00 48.62 207 SER A C 1
ATOM 1700 O O . SER A 1 207 ? 16.117 31.104 6.139 1.00 48.62 207 SER A O 1
ATOM 1702 N N . GLU A 1 208 ? 14.615 32.590 5.406 1.00 44.47 208 GLU A N 1
ATOM 1703 C CA . GLU A 1 208 ? 13.503 32.125 6.251 1.00 44.47 208 GLU A CA 1
ATOM 1704 C C . GLU A 1 208 ? 13.018 30.706 5.894 1.00 44.47 208 GLU A C 1
ATOM 1706 O O . GLU A 1 208 ? 12.315 30.054 6.668 1.00 44.47 208 GLU A O 1
ATOM 1711 N N . LYS A 1 209 ? 13.356 30.211 4.700 1.00 43.84 209 LYS A N 1
ATOM 1712 C CA . LYS A 1 209 ? 12.753 29.005 4.115 1.00 43.84 209 LYS A CA 1
ATOM 1713 C C . LYS A 1 209 ? 13.240 27.694 4.762 1.00 43.84 209 LYS A C 1
ATOM 1715 O O . LYS A 1 209 ? 12.383 26.885 5.119 1.00 43.84 209 LYS A O 1
ATOM 1720 N N . PRO A 1 210 ? 14.552 27.472 4.988 1.00 43.53 210 PRO A N 1
ATOM 1721 C CA . PRO A 1 210 ? 15.047 26.292 5.700 1.00 43.53 210 PRO A CA 1
ATOM 1722 C C . PRO A 1 210 ? 14.575 26.266 7.157 1.00 43.53 210 PRO A C 1
ATOM 1724 O O . PRO A 1 210 ? 14.132 25.227 7.638 1.00 43.53 210 PRO A O 1
ATOM 1727 N N . VAL A 1 211 ? 14.567 27.424 7.826 1.00 44.25 211 VAL A N 1
ATOM 1728 C CA . VAL A 1 211 ? 14.120 27.563 9.221 1.00 44.25 211 VAL A CA 1
ATOM 1729 C C . VAL A 1 211 ? 12.642 27.201 9.370 1.00 44.25 211 VAL A C 1
ATOM 1731 O O . VAL A 1 211 ? 12.295 26.467 10.286 1.00 44.25 211 VAL A O 1
ATOM 1734 N N . ARG A 1 212 ? 11.764 27.620 8.446 1.00 45.16 212 ARG A N 1
ATOM 1735 C CA . ARG A 1 212 ? 10.334 27.249 8.476 1.00 45.16 212 ARG A CA 1
ATOM 1736 C C . ARG A 1 212 ? 10.089 25.757 8.239 1.00 45.16 212 ARG A C 1
ATOM 1738 O O . ARG A 1 212 ? 9.227 25.183 8.900 1.00 45.16 212 ARG A O 1
ATOM 1745 N N . ILE A 1 213 ? 10.837 25.124 7.333 1.00 45.06 213 ILE A N 1
ATOM 1746 C CA . ILE A 1 213 ? 10.718 23.679 7.065 1.00 45.06 213 ILE A CA 1
ATOM 1747 C C . ILE A 1 213 ? 11.151 22.889 8.303 1.00 45.06 213 ILE A C 1
ATOM 1749 O O . ILE A 1 213 ? 10.392 22.055 8.797 1.00 45.06 213 ILE A O 1
ATOM 1753 N N . ILE A 1 214 ? 12.309 23.240 8.862 1.00 44.16 214 ILE A N 1
ATOM 1754 C CA . ILE A 1 214 ? 12.872 22.636 10.073 1.00 44.16 214 ILE A CA 1
ATOM 1755 C C . ILE A 1 214 ? 11.945 22.872 11.272 1.00 44.16 214 ILE A C 1
ATOM 1757 O O . ILE A 1 214 ? 11.647 21.938 12.006 1.00 44.16 214 ILE A O 1
ATOM 1761 N N . HIS A 1 215 ? 11.381 24.071 11.421 1.00 41.25 215 HIS A N 1
ATOM 1762 C CA . HIS A 1 215 ? 10.419 24.394 12.475 1.00 41.25 215 HIS A CA 1
ATOM 1763 C C . HIS A 1 215 ? 9.101 23.613 12.340 1.00 41.25 215 HIS A C 1
ATOM 1765 O O . HIS A 1 215 ? 8.565 23.154 13.344 1.00 41.25 215 HIS A O 1
ATOM 1771 N N . SER A 1 216 ? 8.591 23.386 11.122 1.00 45.44 216 SER A N 1
ATOM 1772 C CA . SER A 1 216 ? 7.387 22.562 10.910 1.00 45.44 216 SER A CA 1
ATOM 1773 C C . SER A 1 216 ? 7.622 21.080 11.232 1.00 45.44 216 SER A C 1
ATOM 1775 O O . SER A 1 216 ? 6.753 20.426 11.816 1.00 45.44 216 SER A O 1
ATOM 1777 N N . MET A 1 217 ? 8.820 20.568 10.928 1.00 43.44 217 MET A N 1
ATOM 1778 C CA . MET A 1 217 ? 9.243 19.212 11.282 1.00 43.44 217 MET A CA 1
ATOM 1779 C C . MET A 1 217 ? 9.423 19.079 12.800 1.00 43.44 217 MET A C 1
ATOM 1781 O O . MET A 1 217 ? 8.891 18.147 13.396 1.00 43.44 217 MET A O 1
ATOM 1785 N N . ILE A 1 218 ? 10.064 20.061 13.445 1.00 42.75 218 ILE A N 1
ATOM 1786 C CA . ILE A 1 218 ? 10.220 20.128 14.905 1.00 42.75 218 ILE A CA 1
ATOM 1787 C C . ILE A 1 218 ? 8.856 20.199 15.597 1.00 42.75 218 ILE A C 1
ATOM 1789 O O . ILE A 1 218 ? 8.617 19.422 16.507 1.00 42.75 218 ILE A O 1
ATOM 1793 N N . LEU A 1 219 ? 7.921 21.051 15.163 1.00 42.84 219 LEU A N 1
ATOM 1794 C CA . LEU A 1 219 ? 6.594 21.176 15.790 1.00 42.84 219 LEU A CA 1
ATOM 1795 C C . LEU A 1 219 ? 5.732 19.918 15.649 1.00 42.84 219 LEU A C 1
ATOM 1797 O O . LEU A 1 219 ? 4.926 19.621 16.533 1.00 42.84 219 LEU A O 1
ATOM 1801 N N . THR A 1 220 ? 5.883 19.185 14.548 1.00 46.50 220 THR A N 1
ATOM 1802 C CA . THR A 1 220 ? 5.197 17.903 14.351 1.00 46.50 220 THR A CA 1
ATOM 1803 C C . THR A 1 220 ? 5.798 16.837 15.268 1.00 46.50 220 THR A C 1
ATOM 1805 O O . THR A 1 220 ? 5.058 16.093 15.902 1.00 46.50 220 THR A O 1
ATOM 1808 N N . ASN A 1 221 ? 7.121 16.844 15.452 1.00 46.50 221 ASN A N 1
ATOM 1809 C CA . ASN A 1 221 ? 7.852 15.853 16.244 1.00 46.50 221 ASN A CA 1
ATOM 1810 C C . ASN A 1 221 ? 7.862 16.134 17.759 1.00 46.50 221 ASN A C 1
ATOM 1812 O O . ASN A 1 221 ? 7.792 15.200 18.550 1.00 46.50 221 ASN A O 1
ATOM 1816 N N . PHE A 1 222 ? 7.825 17.398 18.191 1.00 40.09 222 PHE A N 1
ATOM 1817 C CA . PHE A 1 222 ? 7.701 17.792 19.604 1.00 40.09 222 PHE A CA 1
ATOM 1818 C C . PHE A 1 222 ? 6.378 17.302 20.215 1.00 40.09 222 PHE A C 1
ATOM 1820 O O . PHE A 1 222 ? 6.287 17.024 21.411 1.00 40.09 222 PHE A O 1
ATOM 1827 N N . LYS A 1 223 ? 5.342 17.156 19.378 1.00 48.88 223 LYS A N 1
ATOM 1828 C CA . LYS A 1 223 ? 4.054 16.569 19.766 1.00 48.88 223 LYS A CA 1
ATOM 1829 C C . LYS A 1 223 ? 4.151 15.059 19.998 1.00 48.88 223 LYS A C 1
ATOM 1831 O O . LYS A 1 223 ? 3.467 14.562 20.885 1.00 48.88 223 LYS A O 1
ATOM 1836 N N . TYR A 1 224 ? 5.026 14.361 19.272 1.00 46.91 224 TYR A N 1
ATOM 1837 C CA . TYR A 1 224 ? 5.310 12.941 19.494 1.00 46.91 224 TYR A CA 1
ATOM 1838 C C . TYR A 1 224 ? 6.250 12.720 20.690 1.00 46.91 224 TYR A C 1
ATOM 1840 O O . TYR A 1 224 ? 5.987 11.842 21.501 1.00 46.91 224 TYR A O 1
ATOM 1848 N N . ALA A 1 225 ? 7.272 13.558 20.890 1.00 42.59 225 ALA A N 1
ATOM 1849 C CA . ALA A 1 225 ? 8.175 13.456 22.045 1.00 42.59 225 ALA A CA 1
A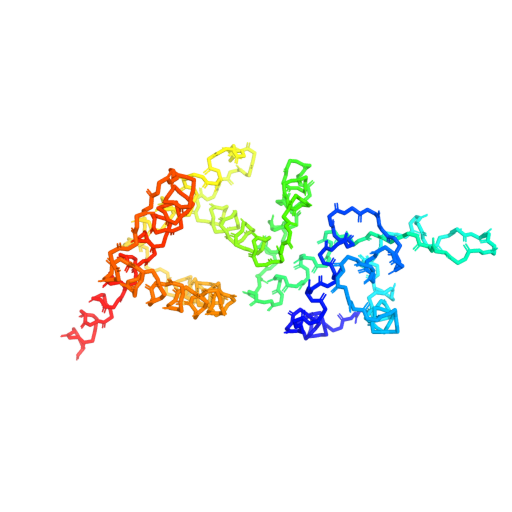TOM 1850 C C . ALA A 1 225 ? 7.438 13.603 23.394 1.00 42.59 225 ALA A C 1
ATOM 1852 O O . ALA A 1 225 ? 7.617 12.783 24.291 1.00 42.59 225 ALA A O 1
ATOM 1853 N N . LYS A 1 226 ? 6.515 14.572 23.509 1.00 44.09 226 LYS A N 1
ATOM 1854 C CA . LYS A 1 226 ? 5.647 14.714 24.697 1.00 44.09 226 LYS A CA 1
ATOM 1855 C C . LYS A 1 226 ? 4.694 13.534 24.917 1.00 44.09 226 LYS A C 1
ATOM 1857 O O . LYS A 1 226 ? 4.256 13.303 26.043 1.00 44.09 226 LYS A O 1
ATOM 1862 N N . LEU A 1 227 ? 4.327 12.825 23.850 1.00 43.09 227 LEU A N 1
ATOM 1863 C CA . LEU A 1 227 ? 3.510 11.616 23.934 1.00 43.09 227 LEU A CA 1
ATOM 1864 C C . LEU A 1 227 ? 4.331 10.461 24.528 1.00 43.09 227 LEU A C 1
ATOM 1866 O O . LEU A 1 227 ? 3.843 9.765 25.414 1.00 43.09 227 LEU A O 1
ATOM 1870 N N . PHE A 1 228 ? 5.585 10.309 24.097 1.00 44.50 228 PHE A N 1
ATOM 1871 C CA . PHE A 1 228 ? 6.504 9.286 24.603 1.00 44.50 228 PHE A CA 1
ATOM 1872 C C . PHE A 1 228 ? 6.874 9.487 26.073 1.00 44.50 228 PHE A C 1
ATOM 1874 O O . PHE A 1 228 ? 6.747 8.548 26.853 1.00 44.50 228 PHE A O 1
ATOM 1881 N N . GLU A 1 229 ? 7.204 10.715 26.476 1.00 44.66 229 GLU A N 1
ATOM 1882 C CA . GLU A 1 229 ? 7.489 11.050 27.879 1.00 44.66 229 GLU A CA 1
ATOM 1883 C C . GLU A 1 229 ? 6.304 10.689 28.796 1.00 44.66 229 GLU A C 1
ATOM 1885 O O . GLU A 1 229 ? 6.476 10.178 29.900 1.00 44.66 229 GLU A O 1
ATOM 1890 N N . ARG A 1 230 ? 5.063 10.876 28.330 1.00 44.34 230 ARG A N 1
ATOM 1891 C CA . ARG A 1 230 ? 3.868 10.467 29.085 1.00 44.34 230 ARG A CA 1
ATOM 1892 C C . ARG A 1 230 ? 3.681 8.954 29.154 1.00 44.34 230 ARG A C 1
ATOM 1894 O O . ARG A 1 230 ? 3.251 8.462 30.192 1.00 44.34 230 ARG A O 1
ATOM 1901 N N . LEU A 1 231 ? 3.983 8.222 28.084 1.00 41.66 231 LEU A N 1
ATOM 1902 C CA . LEU A 1 231 ? 3.862 6.761 28.061 1.00 41.66 231 LEU A CA 1
ATOM 1903 C C . LEU A 1 231 ? 4.909 6.080 28.953 1.00 41.66 231 LEU A C 1
ATOM 1905 O O . LEU A 1 231 ? 4.581 5.102 29.623 1.00 41.66 231 LEU A O 1
ATOM 1909 N N . GLU A 1 232 ? 6.132 6.609 29.012 1.00 46.69 232 GLU A N 1
ATOM 1910 C CA . GLU A 1 232 ? 7.162 6.124 29.940 1.00 46.69 232 GLU A CA 1
ATOM 1911 C C . GLU A 1 232 ? 6.776 6.383 31.397 1.00 46.69 232 GLU A C 1
ATOM 1913 O O . GLU A 1 232 ? 6.796 5.453 32.201 1.00 46.69 232 GLU A O 1
ATOM 1918 N N . ASN A 1 233 ? 6.288 7.586 31.713 1.00 47.19 233 ASN A N 1
ATOM 1919 C CA . ASN A 1 233 ? 5.794 7.906 33.055 1.00 47.19 233 ASN A CA 1
ATOM 1920 C C . ASN A 1 233 ? 4.638 6.983 33.493 1.00 47.19 233 ASN A C 1
ATOM 1922 O O . ASN A 1 233 ? 4.592 6.545 34.642 1.00 47.19 233 ASN A O 1
ATOM 1926 N N . ILE A 1 234 ? 3.712 6.634 32.591 1.00 42.47 234 ILE A N 1
ATOM 1927 C CA . ILE A 1 234 ? 2.626 5.679 32.887 1.00 42.47 234 ILE A CA 1
ATOM 1928 C C . ILE A 1 234 ? 3.191 4.283 33.176 1.00 42.47 234 ILE A C 1
ATOM 1930 O O . ILE A 1 234 ? 2.792 3.650 34.151 1.00 42.47 234 ILE A O 1
ATOM 1934 N N . LYS A 1 235 ? 4.156 3.821 32.374 1.00 43.44 235 LYS A N 1
ATOM 1935 C CA . LYS A 1 235 ? 4.809 2.518 32.554 1.00 43.44 235 LYS A CA 1
ATOM 1936 C C . LYS A 1 235 ? 5.549 2.424 33.892 1.00 43.44 235 LYS A C 1
ATOM 1938 O O . LYS A 1 235 ? 5.481 1.387 34.545 1.00 43.44 235 LYS A O 1
ATOM 1943 N N . GLU A 1 236 ? 6.216 3.495 34.315 1.00 49.97 236 GLU A N 1
ATOM 1944 C CA . GLU A 1 236 ? 6.862 3.579 35.631 1.00 49.97 236 GLU A CA 1
ATOM 1945 C C . GLU A 1 236 ? 5.841 3.598 36.773 1.00 49.97 236 GLU A C 1
ATOM 1947 O O . GLU A 1 236 ? 6.028 2.929 37.788 1.00 49.97 236 GLU A O 1
ATOM 1952 N N . THR A 1 237 ? 4.720 4.300 36.593 1.00 52.06 237 THR A N 1
ATOM 1953 C CA . THR A 1 237 ? 3.654 4.365 37.604 1.00 52.06 237 THR A CA 1
ATOM 1954 C C . THR A 1 237 ? 2.981 3.001 37.803 1.00 52.06 237 THR A C 1
ATOM 1956 O O . THR A 1 237 ? 2.743 2.601 38.939 1.00 52.06 237 THR A O 1
ATOM 1959 N N . GLU A 1 238 ? 2.735 2.246 36.727 1.00 45.62 238 GLU A N 1
ATOM 1960 C CA . GLU A 1 238 ? 2.189 0.881 36.793 1.00 45.62 238 GLU A CA 1
ATOM 1961 C C . GLU A 1 238 ? 3.187 -0.138 37.367 1.00 45.62 238 GLU A C 1
ATOM 1963 O O . GLU A 1 238 ? 2.772 -1.090 38.031 1.00 45.62 238 GLU A O 1
ATOM 1968 N N . LEU A 1 239 ? 4.494 0.044 37.133 1.00 50.41 239 LEU A N 1
ATOM 1969 C CA . LEU A 1 239 ? 5.531 -0.801 37.736 1.00 50.41 239 LEU A CA 1
ATOM 1970 C C . LEU A 1 239 ? 5.629 -0.594 39.249 1.00 50.41 239 LEU A C 1
ATOM 1972 O O . LEU A 1 239 ? 5.846 -1.556 39.973 1.00 50.41 239 LEU A O 1
ATOM 1976 N N . ASN A 1 240 ? 5.446 0.642 39.715 1.00 53.88 240 ASN A N 1
ATOM 1977 C CA . ASN A 1 240 ? 5.527 1.001 41.132 1.00 53.88 240 ASN A CA 1
ATOM 1978 C C . ASN A 1 240 ? 4.252 0.659 41.928 1.00 53.88 240 ASN A C 1
ATOM 1980 O O . ASN A 1 240 ? 4.239 0.793 43.149 1.00 53.88 240 ASN A O 1
ATOM 1984 N N . GLN A 1 241 ? 3.175 0.248 41.251 1.00 53.00 241 GLN A N 1
ATOM 1985 C CA . GLN A 1 241 ? 1.910 -0.183 41.865 1.00 53.00 241 GLN A CA 1
ATOM 1986 C C . GLN A 1 241 ? 1.760 -1.715 41.955 1.00 53.00 241 GLN A C 1
ATOM 1988 O O . GLN A 1 241 ? 0.730 -2.195 42.432 1.00 53.00 241 GLN A O 1
ATOM 1993 N N . LYS A 1 242 ? 2.762 -2.479 41.506 1.00 46.88 242 LYS A N 1
ATOM 1994 C CA . LYS A 1 242 ? 2.866 -3.937 41.676 1.00 46.88 242 LYS A CA 1
ATOM 1995 C C . LYS A 1 242 ? 3.910 -4.288 42.725 1.00 46.88 242 LYS A C 1
ATOM 1997 O O . LYS A 1 242 ? 3.685 -5.308 43.409 1.00 46.88 242 LYS A O 1
#

Organism: NCBI:txid1698280

Radius of gyration: 20.9 Å; Cα contacts (8 Å, |Δi|>4): 165; chains: 1; bounding box: 49×51×72 Å

Sequence (242 aa):
MVEKDKIKKLFESSTFRKHSIYFYQEQKSVSEVTRESGVSRSTIYDHFDMLKKEGYYDSDYLLVKGGGRDVPYKLTQKILVDWLDELLSLNRKERNLLNKIIQKEKVDSLLRSFSSWDAVIMMLGGLLTDAIFFEKKIEEIPPKDILSKGTLASMQTFTEREDKELVERNKRLVNAIYEASEPITKSFETAEKLLQKMLNAKFPFDSEKPVRIIHSMILTNFKYAKLFERLENIKETELNQK

Foldseek 3Di:
DPDLVVLLVLVVDPLSQQQQLLLALDWFWLVVSCVVSVRDSVVVVVVCVSPVVPCQWPPVQVPPPDPDDTRIIHGDCVSVLSNCCVQLVDDPVLSVVLVVLCPPPVNSNVLSVDNGVLVSLVLSLLLSLQCVQVVDDSVPDDPVCSVPPSVPVSLVVPPDDDDPVVVVSVVSSVVSNVVSCVVVVVVVVVVVVVVVVCVVVPDPPPDVVVVVVVVVVCVVVVSVVVSVVVVVVVVVVVVVVD

Secondary structure (DSSP, 8-state):
---HHHHHHHHH-HHHHHHHHHHHHS-EEHHHHHHHH---HHHHHHHHHHHHTTT-B-GGGTT--SSSS--EE-B-THHHHHHHHHHHT--HHHHHHHHHHHTSHHHHHHHHT-SSHHHHHHHHHHHHHHHHHS---GGG--HHHHTTTHHH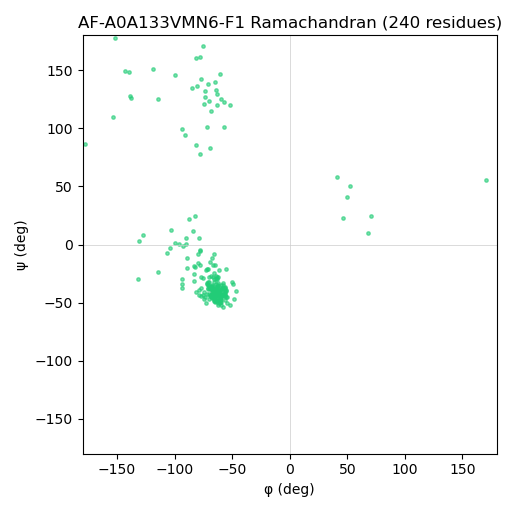HHHHSTTS---HHHHHHHHHHHHHHHHHHHHHHHHHHHHHHHHHHHHHTT-----HHHHHHHHHHHHHHHHHHHHHHHHHHHHHHHHTT-

Mean predicted aligned error: 14.26 Å